Protein AF-A0A966R8I7-F1 (afdb_monomer_lite)

Radius of gyration: 23.94 Å; chains: 1; bounding box: 62×40×60 Å

Sequence (226 aa):
MRLRLDPQFFAPDAGLTVLAATLSPAARHLWVEDIFVWKGRELLATEPFHVRLRLAAQWLENYCMLDPRLLGGLEVELAAWAPLDTVEPEGAWELCQADSPGARRLFWLARRRPDGVAAAAAALATDTIEHVSATVPHIPVPSGPPVAVATREAGPDQWSLSSADGVSLGRALIRTMQVSAAMRQSKANTVRVLVEWAGGFGKWEIKEMAAAGATAAHSSFFEAAK

Secondary structure (DSSP, 8-state):
---B--GGGGSTTS---EEEEEEETTTTEEEEEEEEEETTEE-TTTS-HHHHHHHHHHHHHHT-B--TTTTTT-EEEE-----GGG----S------S--TT-----------GGGHHHHHHHTTS-----------------PPPEEEEEE-SSTT-EEEE-TTS-EEEEPB---HHHHHHHHH---SEEEEEEEEETTTTEEEEEEEPPTT----THHHHHHT-

pLDDT: mean 73.81, std 18.23, range [36.72, 94.0]

Structure (mmCIF, N/CA/C/O backbone):
data_AF-A0A966R8I7-F1
#
_entry.id   AF-A0A966R8I7-F1
#
loop_
_atom_site.group_PDB
_atom_site.id
_atom_site.type_symbol
_atom_site.label_atom_id
_atom_site.label_alt_id
_atom_site.label_comp_id
_atom_site.label_asym_id
_atom_site.label_entity_id
_atom_site.label_seq_id
_atom_site.pdbx_PDB_ins_code
_atom_site.Cartn_x
_atom_site.Cartn_y
_atom_site.Cartn_z
_atom_site.occupancy
_atom_site.B_iso_or_equiv
_atom_site.auth_seq_id
_atom_site.auth_comp_id
_atom_site.auth_asym_id
_atom_site.auth_atom_id
_atom_site.pdbx_PDB_model_num
ATOM 1 N N . MET A 1 1 ? 20.585 9.832 2.971 1.00 41.16 1 MET A N 1
ATOM 2 C CA . MET A 1 1 ? 19.231 9.278 2.781 1.00 41.16 1 MET A CA 1
ATOM 3 C C . MET A 1 1 ? 18.602 9.087 4.155 1.00 41.16 1 MET A C 1
ATOM 5 O O . MET A 1 1 ? 19.108 8.283 4.925 1.00 41.16 1 MET A O 1
ATOM 9 N N . ARG A 1 2 ? 17.587 9.879 4.522 1.00 41.06 2 ARG A N 1
ATOM 10 C CA . ARG A 1 2 ? 16.812 9.660 5.757 1.00 41.06 2 ARG A CA 1
ATOM 11 C C . ARG A 1 2 ? 15.402 9.260 5.348 1.00 41.06 2 ARG A C 1
ATOM 13 O O . ARG A 1 2 ? 14.596 10.121 5.023 1.00 41.06 2 ARG A O 1
ATOM 20 N N . LEU A 1 3 ? 15.149 7.955 5.332 1.00 52.28 3 LEU A N 1
ATOM 21 C CA . LEU A 1 3 ? 13.805 7.416 5.179 1.00 52.28 3 LEU A CA 1
ATOM 22 C C . LEU A 1 3 ? 13.108 7.539 6.540 1.00 52.28 3 LEU A C 1
ATOM 24 O O . LEU A 1 3 ? 13.650 7.078 7.548 1.00 52.28 3 LEU A O 1
ATOM 28 N N . ARG A 1 4 ? 11.949 8.198 6.602 1.00 53.41 4 ARG A N 1
ATOM 29 C CA . ARG A 1 4 ? 11.126 8.178 7.816 1.00 53.41 4 ARG A CA 1
ATOM 30 C C . ARG A 1 4 ? 10.322 6.886 7.807 1.00 53.41 4 ARG A C 1
ATOM 32 O O . ARG A 1 4 ? 9.276 6.822 7.180 1.00 53.41 4 ARG A O 1
ATOM 39 N N . LEU A 1 5 ? 10.861 5.868 8.467 1.00 56.59 5 LEU A N 1
ATOM 40 C CA . LEU A 1 5 ? 10.141 4.632 8.748 1.00 56.59 5 LEU A CA 1
ATOM 41 C C . LEU A 1 5 ? 9.170 4.885 9.904 1.00 56.59 5 LEU A C 1
ATOM 43 O O . LEU A 1 5 ? 9.533 5.547 10.880 1.00 56.59 5 LEU A O 1
ATOM 47 N N . ASP A 1 6 ? 7.945 4.376 9.783 1.00 61.44 6 ASP A N 1
ATOM 48 C CA . ASP A 1 6 ? 6.966 4.383 10.873 1.00 61.44 6 ASP A CA 1
ATOM 49 C C . ASP A 1 6 ? 7.609 3.779 12.144 1.00 61.44 6 ASP A C 1
ATOM 51 O O . ASP A 1 6 ? 8.259 2.732 12.045 1.00 61.44 6 ASP A O 1
ATOM 55 N N . PRO A 1 7 ? 7.461 4.408 13.330 1.00 65.75 7 PRO A N 1
ATOM 56 C CA . PRO A 1 7 ? 7.882 3.852 14.617 1.00 65.75 7 PRO A CA 1
ATOM 57 C C . PRO A 1 7 ? 7.507 2.380 14.818 1.00 65.75 7 PRO A C 1
ATOM 59 O O . PRO A 1 7 ? 8.247 1.644 15.467 1.00 65.75 7 PRO A O 1
ATOM 62 N N . GLN A 1 8 ? 6.394 1.941 14.224 1.00 65.94 8 GLN A N 1
ATOM 63 C CA . GLN A 1 8 ? 5.944 0.553 14.238 1.00 65.94 8 GLN A CA 1
ATOM 64 C C . GLN A 1 8 ? 6.966 -0.427 13.664 1.00 65.94 8 GLN A C 1
ATOM 66 O O . GLN A 1 8 ? 6.947 -1.572 14.080 1.00 65.94 8 GLN A O 1
ATOM 71 N N . PHE A 1 9 ? 7.862 -0.015 12.759 1.00 64.81 9 PHE A N 1
ATOM 72 C CA . PHE A 1 9 ? 8.949 -0.865 12.247 1.00 64.81 9 PHE A CA 1
ATOM 73 C C . PHE A 1 9 ? 10.126 -1.006 13.221 1.00 64.81 9 PHE A C 1
ATOM 75 O O . PHE A 1 9 ? 10.980 -1.866 13.026 1.00 64.81 9 PHE A O 1
ATOM 82 N N . PHE A 1 10 ? 10.186 -0.167 14.257 1.00 66.06 10 PHE A N 1
ATOM 83 C CA . PHE A 1 10 ? 11.209 -0.221 15.304 1.00 66.06 10 PHE A CA 1
ATOM 84 C C . PHE A 1 10 ? 10.708 -0.888 16.585 1.00 66.06 10 PHE A C 1
ATOM 86 O O . PHE A 1 10 ? 11.465 -0.984 17.553 1.00 66.06 10 PHE A O 1
ATOM 93 N N . ALA A 1 11 ? 9.447 -1.330 16.618 1.00 75.00 11 ALA A N 1
ATOM 94 C CA . ALA A 1 11 ? 8.967 -2.124 17.734 1.00 75.00 11 ALA A CA 1
ATOM 95 C C . ALA A 1 11 ? 9.787 -3.432 17.804 1.00 75.00 11 ALA A C 1
ATOM 97 O O . ALA A 1 11 ? 10.170 -3.976 16.764 1.00 75.00 11 ALA A O 1
ATOM 98 N N . PRO A 1 12 ? 10.124 -3.931 19.005 1.00 69.94 12 PRO A N 1
ATOM 99 C CA . PRO A 1 12 ? 10.991 -5.104 19.163 1.00 69.94 12 PRO A CA 1
ATOM 100 C C . PRO A 1 12 ? 10.419 -6.375 18.509 1.00 69.94 12 PRO A C 1
ATOM 102 O O . PRO A 1 12 ? 11.158 -7.308 18.211 1.00 69.94 12 PRO A O 1
ATOM 105 N N . ASP A 1 13 ? 9.113 -6.391 18.261 1.00 75.69 13 ASP A N 1
ATOM 106 C CA . ASP A 1 13 ? 8.322 -7.423 17.597 1.00 75.69 13 ASP A CA 1
ATOM 107 C C . ASP A 1 13 ? 8.035 -7.132 16.111 1.00 75.69 13 ASP A C 1
ATOM 109 O O . ASP A 1 13 ? 7.504 -7.991 15.410 1.00 75.69 13 ASP A O 1
ATOM 113 N N . ALA A 1 14 ? 8.407 -5.955 15.602 1.00 68.06 14 ALA A N 1
ATOM 114 C CA . ALA A 1 14 ? 8.024 -5.481 14.273 1.00 68.06 14 ALA A CA 1
ATOM 115 C C . ALA A 1 14 ? 8.617 -6.275 13.110 1.00 68.06 14 ALA A C 1
ATOM 117 O O . ALA A 1 14 ? 8.079 -6.225 12.008 1.00 68.06 14 ALA A O 1
ATOM 118 N N . GLY A 1 15 ? 9.726 -6.979 13.335 1.00 78.62 15 GLY A N 1
ATOM 119 C CA . GLY A 1 15 ? 10.424 -7.750 12.313 1.00 78.62 15 GLY A CA 1
ATOM 120 C C . GLY A 1 15 ? 10.937 -6.926 11.119 1.00 78.62 15 GLY A C 1
ATOM 121 O O . GLY A 1 15 ? 10.598 -5.765 10.896 1.00 78.62 15 GLY A O 1
ATOM 122 N N . LEU A 1 16 ? 11.808 -7.535 10.313 1.00 84.81 16 LEU A N 1
ATOM 123 C CA . LEU A 1 16 ? 12.400 -6.868 9.152 1.00 84.81 16 LEU A CA 1
ATOM 124 C C . LEU A 1 16 ? 11.386 -6.776 7.999 1.00 84.81 16 LEU A C 1
ATOM 126 O O . LEU A 1 16 ? 10.578 -7.682 7.802 1.00 84.81 16 LEU A O 1
ATOM 130 N N . THR A 1 17 ? 11.462 -5.710 7.202 1.00 88.69 17 THR A N 1
ATOM 131 C CA . THR A 1 17 ? 10.811 -5.646 5.886 1.00 88.69 17 THR A CA 1
ATOM 132 C C . THR A 1 17 ? 11.880 -5.621 4.802 1.00 88.69 17 THR A C 1
ATOM 134 O O . THR A 1 17 ? 12.810 -4.820 4.876 1.00 88.69 17 THR A O 1
ATOM 137 N N . VAL A 1 18 ? 11.772 -6.520 3.823 1.00 89.25 18 VAL A N 1
ATOM 138 C CA . VAL A 1 18 ? 12.760 -6.700 2.750 1.00 89.25 18 VAL A CA 1
ATOM 139 C C . VAL A 1 18 ? 12.063 -6.562 1.410 1.00 89.25 18 VAL A C 1
ATOM 141 O O . VAL A 1 18 ? 11.140 -7.320 1.111 1.00 89.25 18 VAL A O 1
ATOM 144 N N . LEU A 1 19 ? 12.537 -5.613 0.610 1.00 90.94 19 LEU A N 1
ATOM 145 C CA . LEU A 1 19 ? 12.010 -5.263 -0.705 1.00 90.94 19 LEU A CA 1
ATOM 146 C C . LEU A 1 19 ? 13.069 -5.563 -1.771 1.00 90.94 19 LEU A C 1
ATOM 148 O O . LEU A 1 19 ? 14.264 -5.386 -1.527 1.00 90.94 19 LEU A O 1
ATOM 152 N N . ALA A 1 20 ? 12.625 -5.981 -2.951 1.00 89.00 20 ALA A N 1
ATOM 153 C CA . ALA A 1 20 ? 13.425 -5.939 -4.165 1.00 89.00 20 ALA A CA 1
ATOM 154 C C . ALA A 1 20 ? 13.221 -4.579 -4.833 1.00 89.00 20 ALA A C 1
ATOM 156 O O . ALA A 1 20 ? 12.085 -4.119 -4.960 1.00 89.00 20 ALA A O 1
ATOM 157 N N . ALA A 1 21 ? 14.307 -3.929 -5.243 1.00 89.50 21 ALA A N 1
ATOM 158 C CA . ALA A 1 21 ? 14.224 -2.665 -5.950 1.00 89.50 21 ALA A CA 1
ATOM 159 C C . ALA A 1 21 ? 15.402 -2.476 -6.907 1.00 89.50 21 ALA A C 1
ATOM 161 O O . ALA A 1 21 ? 16.538 -2.835 -6.584 1.00 89.50 21 ALA A O 1
ATOM 162 N N . THR A 1 22 ? 15.132 -1.840 -8.042 1.00 87.50 22 THR A N 1
ATOM 163 C CA . THR A 1 22 ? 16.137 -1.439 -9.024 1.00 87.50 22 THR A CA 1
ATOM 164 C C . THR A 1 22 ? 16.373 0.060 -8.924 1.00 87.50 22 THR A C 1
ATOM 166 O O . THR A 1 22 ? 15.460 0.867 -9.082 1.00 87.50 22 THR A O 1
ATOM 169 N N . LEU A 1 23 ? 17.623 0.445 -8.669 1.00 87.69 23 LEU A N 1
ATOM 170 C CA . LEU A 1 23 ? 18.047 1.841 -8.641 1.00 87.69 23 LEU A CA 1
ATOM 171 C C . LEU A 1 23 ? 18.642 2.223 -9.997 1.00 87.69 23 LEU A C 1
ATOM 173 O O . LEU A 1 23 ? 19.633 1.632 -10.420 1.00 87.69 23 LEU A O 1
ATOM 177 N N . SER A 1 24 ? 18.097 3.259 -10.632 1.00 88.75 24 SER A N 1
ATOM 178 C CA . SER A 1 24 ? 18.725 3.958 -11.753 1.00 88.75 24 SER A CA 1
ATOM 179 C C . SER A 1 24 ? 19.424 5.222 -11.253 1.00 88.75 24 SER A C 1
ATOM 181 O O . SER A 1 24 ? 18.759 6.216 -10.943 1.00 88.75 24 SER A O 1
ATOM 183 N N . PRO A 1 25 ? 20.770 5.239 -11.198 1.00 81.38 25 PRO A N 1
ATOM 184 C CA . PRO A 1 25 ? 21.510 6.422 -10.772 1.00 81.38 25 PRO A CA 1
ATOM 185 C C . PRO A 1 25 ? 21.344 7.598 -11.740 1.00 81.38 25 PRO A C 1
ATOM 187 O O . PRO A 1 25 ? 21.330 8.748 -11.310 1.00 81.38 25 PRO A O 1
ATOM 190 N N . ALA A 1 26 ? 21.211 7.308 -13.039 1.00 83.75 26 ALA A N 1
ATOM 191 C CA . ALA A 1 26 ? 21.078 8.320 -14.083 1.00 83.75 26 ALA A CA 1
ATOM 192 C C . ALA A 1 26 ? 19.721 9.031 -14.016 1.00 83.75 26 ALA A C 1
ATOM 194 O O . ALA A 1 26 ? 19.672 10.256 -14.083 1.00 83.75 26 ALA A O 1
ATOM 195 N N . ALA A 1 27 ? 18.640 8.268 -13.827 1.00 85.06 27 ALA A N 1
ATOM 196 C CA . ALA A 1 27 ? 17.291 8.816 -13.709 1.00 85.06 27 ALA A CA 1
ATOM 197 C C . ALA A 1 27 ? 16.964 9.305 -12.289 1.00 85.06 27 ALA A C 1
ATOM 199 O O . ALA A 1 27 ? 15.918 9.905 -12.090 1.00 85.06 27 ALA A O 1
ATOM 200 N N . ARG A 1 28 ? 17.838 9.031 -11.305 1.00 85.81 28 ARG A N 1
ATOM 201 C CA . ARG A 1 28 ? 17.551 9.197 -9.870 1.00 85.81 28 ARG A CA 1
ATOM 202 C C . ARG A 1 28 ? 16.194 8.598 -9.511 1.00 85.81 28 ARG A C 1
ATOM 204 O O . ARG A 1 28 ? 15.376 9.226 -8.851 1.00 85.81 28 ARG A O 1
ATOM 211 N N . HIS A 1 29 ? 15.995 7.358 -9.931 1.00 88.75 29 HIS A N 1
ATOM 212 C CA . HIS A 1 29 ? 14.731 6.664 -9.761 1.00 88.75 29 HIS A CA 1
ATOM 213 C C . HIS A 1 29 ? 14.975 5.302 -9.110 1.00 88.75 29 HIS A C 1
ATOM 215 O O . HIS A 1 29 ? 15.876 4.570 -9.526 1.00 88.75 29 HIS A O 1
ATOM 221 N N . LEU A 1 30 ? 14.210 4.974 -8.073 1.00 89.12 30 LEU A N 1
ATOM 222 C CA . LEU A 1 30 ? 14.198 3.671 -7.417 1.00 89.12 30 LEU A CA 1
ATOM 223 C C . LEU A 1 30 ? 12.860 2.985 -7.700 1.00 89.12 30 LEU A C 1
ATOM 225 O O . LEU A 1 30 ? 11.830 3.39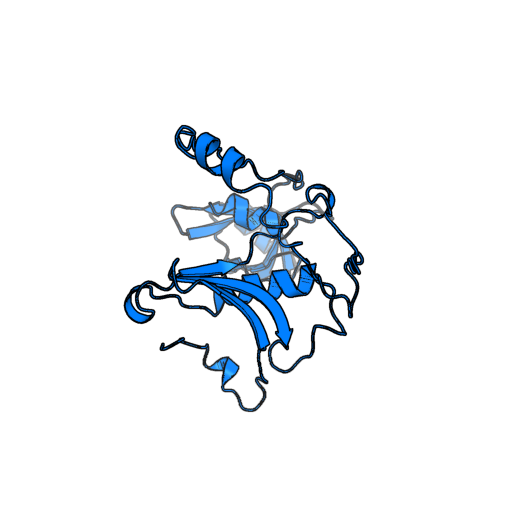8 -7.175 1.00 89.12 30 LEU A O 1
ATOM 229 N N . TRP A 1 31 ? 12.880 1.923 -8.495 1.00 90.19 31 TRP A N 1
ATOM 230 C CA . TRP A 1 31 ? 11.689 1.124 -8.766 1.00 90.19 31 TRP A CA 1
ATOM 231 C C . TRP A 1 31 ? 11.591 -0.023 -7.777 1.00 90.19 31 TRP A C 1
ATOM 233 O O . TRP A 1 31 ? 12.494 -0.852 -7.705 1.00 90.19 31 TRP A O 1
ATOM 243 N N . VAL A 1 32 ? 10.501 -0.082 -7.020 1.00 91.94 32 VAL A N 1
ATOM 244 C CA . VAL A 1 32 ? 10.193 -1.194 -6.117 1.00 91.94 32 VAL A CA 1
ATOM 245 C C . VAL A 1 32 ? 9.526 -2.308 -6.917 1.00 91.94 32 VAL A C 1
ATOM 247 O O . VAL A 1 32 ? 8.488 -2.102 -7.539 1.00 91.94 32 VAL A O 1
ATOM 250 N N . GLU A 1 33 ? 10.119 -3.495 -6.899 1.00 89.06 33 GLU A N 1
ATOM 251 C CA . GLU A 1 33 ? 9.765 -4.606 -7.785 1.00 89.06 33 GLU A CA 1
ATOM 252 C C . GLU A 1 33 ? 8.917 -5.684 -7.099 1.00 89.06 33 GLU A C 1
ATOM 254 O O . GLU A 1 33 ? 7.921 -6.136 -7.665 1.00 89.06 33 GLU A O 1
ATOM 259 N N . ASP A 1 34 ? 9.301 -6.094 -5.888 1.00 89.81 34 ASP A N 1
ATOM 260 C CA . ASP A 1 34 ? 8.636 -7.143 -5.099 1.00 89.81 34 ASP A CA 1
ATOM 261 C C . ASP A 1 34 ? 8.942 -6.947 -3.600 1.00 89.81 34 ASP A C 1
ATOM 263 O O . ASP A 1 34 ? 9.805 -6.151 -3.214 1.00 89.81 34 ASP A O 1
ATOM 267 N N . ILE A 1 35 ? 8.260 -7.701 -2.741 1.00 91.56 35 ILE A N 1
ATOM 268 C CA . ILE A 1 35 ? 8.479 -7.736 -1.296 1.00 91.56 35 ILE A CA 1
ATOM 269 C C . ILE A 1 35 ? 8.645 -9.176 -0.810 1.00 91.56 35 ILE A C 1
ATOM 271 O O . ILE A 1 35 ? 7.797 -10.036 -1.029 1.00 91.56 35 ILE A O 1
ATOM 275 N N . PHE A 1 36 ? 9.758 -9.460 -0.136 1.00 88.75 36 PHE A N 1
ATOM 276 C CA . PHE A 1 36 ? 10.090 -10.815 0.317 1.00 88.75 36 PHE A CA 1
ATOM 277 C C . PHE A 1 36 ? 9.721 -11.059 1.772 1.00 88.75 36 PHE A C 1
ATOM 279 O O . PHE A 1 36 ? 9.308 -12.162 2.129 1.00 88.75 36 PHE A O 1
ATOM 286 N N . VAL A 1 37 ? 9.864 -10.033 2.607 1.00 91.56 37 VAL A N 1
ATOM 287 C CA . VAL A 1 37 ? 9.552 -10.101 4.034 1.00 91.56 37 VAL A CA 1
ATOM 288 C C . VAL A 1 37 ? 8.750 -8.866 4.397 1.00 91.56 37 VAL A C 1
ATOM 290 O O . VAL A 1 37 ? 9.140 -7.757 4.036 1.00 91.56 37 VAL A O 1
ATOM 293 N N . TRP A 1 38 ? 7.652 -9.051 5.121 1.00 91.50 38 TRP A N 1
ATOM 294 C CA . TRP A 1 38 ? 6.816 -7.968 5.622 1.00 91.50 38 TRP A CA 1
ATOM 295 C C . TRP A 1 38 ? 6.653 -8.086 7.121 1.00 91.50 38 TRP A C 1
ATOM 297 O O . TRP A 1 38 ? 6.063 -9.053 7.601 1.00 91.50 38 TRP A O 1
ATOM 307 N N . LYS A 1 39 ? 7.172 -7.101 7.856 1.00 88.62 39 LYS A N 1
ATOM 308 C CA . LYS A 1 39 ? 7.088 -7.060 9.322 1.00 88.62 39 LYS A CA 1
ATOM 309 C C . LYS A 1 39 ? 7.505 -8.394 9.975 1.00 88.62 39 LYS A C 1
ATOM 311 O O . LYS A 1 39 ? 6.788 -8.969 10.787 1.00 88.62 39 LYS A O 1
ATOM 316 N N . GLY A 1 40 ? 8.629 -8.957 9.519 1.00 86.75 40 GLY A N 1
ATOM 317 C CA . GLY A 1 40 ? 9.172 -10.238 9.989 1.00 86.75 40 GLY A CA 1
ATOM 318 C C . GLY A 1 40 ? 8.530 -11.499 9.407 1.00 86.75 40 GLY A C 1
ATOM 319 O O . GLY A 1 40 ? 9.074 -12.584 9.597 1.00 86.75 40 GLY A O 1
ATOM 320 N N . ARG A 1 41 ? 7.420 -11.390 8.670 1.00 90.62 41 ARG A N 1
ATOM 321 C CA . ARG A 1 41 ? 6.780 -12.528 8.005 1.00 90.62 41 ARG A CA 1
ATOM 322 C C . ARG A 1 41 ? 7.386 -12.759 6.624 1.00 90.62 41 ARG A C 1
ATOM 324 O O . ARG A 1 41 ? 7.371 -11.861 5.785 1.00 90.62 41 ARG A O 1
ATOM 331 N N . GLU A 1 42 ? 7.863 -13.974 6.365 1.00 91.44 42 GLU A N 1
ATOM 332 C CA . GLU A 1 42 ? 8.319 -14.389 5.037 1.00 91.44 42 GLU A CA 1
ATOM 333 C C . GLU A 1 42 ? 7.126 -14.549 4.082 1.00 91.44 42 GLU A C 1
ATOM 335 O O . GLU A 1 42 ? 6.224 -15.362 4.305 1.00 91.44 42 GLU A O 1
ATOM 340 N N . LEU A 1 43 ? 7.117 -13.750 3.016 1.00 90.50 43 LEU A N 1
ATOM 341 C CA . LEU A 1 43 ? 6.031 -13.708 2.038 1.00 90.50 43 LEU A CA 1
ATOM 342 C C . LEU A 1 43 ? 6.328 -14.536 0.798 1.00 90.50 43 LEU A C 1
ATOM 344 O O . LEU A 1 43 ? 5.396 -15.044 0.186 1.00 90.50 43 LEU A O 1
ATOM 348 N N . LEU A 1 44 ? 7.603 -14.695 0.428 1.00 87.25 44 LEU A N 1
ATOM 349 C CA . LEU A 1 44 ? 7.960 -15.361 -0.822 1.00 87.25 44 LEU A CA 1
ATOM 350 C C . LEU A 1 44 ? 7.380 -16.775 -0.890 1.00 87.25 44 LEU A C 1
ATOM 352 O O . LEU A 1 44 ? 6.779 -17.118 -1.897 1.00 87.25 44 LEU A O 1
ATOM 356 N N . ALA A 1 45 ? 7.519 -17.568 0.174 1.00 87.00 45 ALA A N 1
ATOM 357 C CA . ALA A 1 45 ? 7.029 -18.944 0.223 1.00 87.00 45 ALA A CA 1
ATOM 358 C C . ALA A 1 45 ? 5.526 -19.069 0.531 1.00 87.00 45 ALA A C 1
ATOM 360 O O . ALA A 1 45 ? 4.963 -20.142 0.329 1.00 87.00 45 ALA A O 1
ATOM 361 N N . THR A 1 46 ? 4.881 -18.013 1.042 1.00 91.12 46 THR A N 1
ATOM 362 C CA . THR A 1 46 ? 3.519 -18.099 1.602 1.00 91.12 46 THR A CA 1
ATOM 363 C C . THR A 1 46 ? 2.466 -17.378 0.774 1.00 91.12 46 THR A C 1
ATOM 365 O O . THR A 1 46 ? 1.334 -17.846 0.714 1.00 91.12 46 THR A O 1
ATOM 368 N N . GLU A 1 47 ? 2.831 -16.283 0.112 1.00 91.75 47 GLU A N 1
ATOM 369 C CA . GLU A 1 47 ? 1.899 -15.418 -0.600 1.00 91.75 47 GLU A CA 1
ATOM 370 C C . GLU A 1 47 ? 2.214 -15.364 -2.101 1.00 91.75 47 GLU A C 1
ATOM 372 O O . GLU A 1 47 ? 3.387 -15.339 -2.502 1.00 91.75 47 GLU A O 1
ATOM 377 N N . PRO A 1 48 ? 1.179 -15.30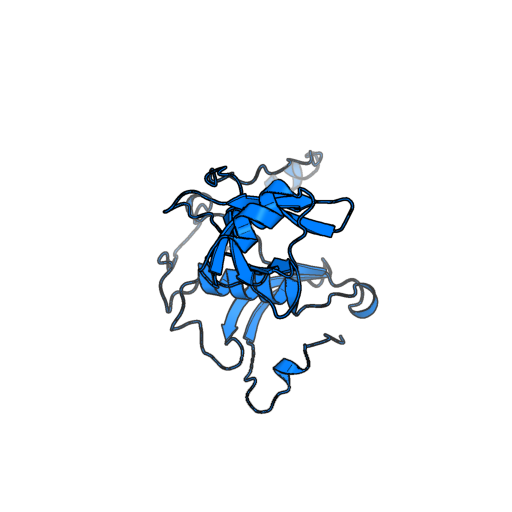1 -2.950 1.00 90.12 48 PRO A N 1
ATOM 378 C CA . PRO A 1 48 ? 1.340 -15.125 -4.384 1.00 90.12 48 PRO A CA 1
ATOM 379 C C . PRO A 1 48 ? 1.792 -13.694 -4.721 1.00 90.12 48 PRO A C 1
ATOM 381 O O . PRO A 1 48 ? 1.667 -12.763 -3.918 1.00 90.12 48 PRO A O 1
ATOM 384 N N . PHE A 1 49 ? 2.338 -13.505 -5.921 1.00 86.06 49 PHE A N 1
ATOM 385 C CA . PHE A 1 49 ? 2.992 -12.254 -6.311 1.00 86.06 49 PHE A CA 1
ATOM 386 C C . PHE A 1 49 ? 2.054 -11.044 -6.257 1.00 86.06 49 PHE A C 1
ATOM 388 O O . PHE A 1 49 ? 2.462 -9.994 -5.770 1.00 86.06 49 PHE A O 1
ATOM 395 N N . HIS A 1 50 ? 0.794 -11.166 -6.684 1.00 86.62 50 HIS A N 1
ATOM 396 C CA . HIS A 1 50 ? -0.127 -10.022 -6.656 1.00 86.62 50 HIS A CA 1
ATOM 397 C C . HIS A 1 50 ? -0.405 -9.505 -5.232 1.00 86.62 50 HIS A C 1
ATOM 399 O O . HIS A 1 50 ? -0.596 -8.302 -5.039 1.00 86.62 50 HIS A O 1
ATOM 405 N N . VAL A 1 51 ? -0.410 -10.393 -4.228 1.00 90.12 51 VAL A N 1
ATOM 406 C CA . VAL A 1 51 ? -0.556 -10.015 -2.813 1.00 90.12 51 VAL A CA 1
ATOM 407 C C . VAL A 1 51 ? 0.694 -9.278 -2.350 1.00 90.12 51 VAL A C 1
ATOM 409 O O . VAL A 1 51 ? 0.589 -8.216 -1.740 1.00 90.12 51 VAL A O 1
ATOM 412 N N . ARG A 1 52 ? 1.878 -9.796 -2.693 1.00 91.00 52 ARG A N 1
ATOM 413 C CA . ARG A 1 52 ? 3.162 -9.153 -2.382 1.00 91.00 52 ARG A CA 1
ATOM 414 C C . ARG A 1 52 ? 3.255 -7.766 -3.020 1.00 91.00 52 ARG A C 1
ATOM 416 O O . ARG A 1 52 ? 3.534 -6.790 -2.330 1.00 91.00 52 ARG A O 1
ATOM 423 N N . LEU A 1 53 ? 2.901 -7.640 -4.296 1.00 89.19 53 LEU A N 1
ATOM 424 C CA . LEU A 1 53 ? 2.894 -6.362 -5.005 1.00 89.19 53 LEU A CA 1
ATOM 425 C C . LEU A 1 53 ? 1.913 -5.358 -4.377 1.00 89.19 53 LEU A C 1
ATOM 427 O O . LEU A 1 53 ? 2.242 -4.183 -4.235 1.00 89.19 53 LEU A O 1
ATOM 431 N N . ARG A 1 54 ? 0.739 -5.817 -3.921 1.00 91.19 54 ARG A N 1
ATOM 432 C CA . ARG A 1 54 ? -0.217 -4.976 -3.183 1.00 91.19 54 ARG A CA 1
ATOM 433 C C . ARG A 1 54 ? 0.353 -4.487 -1.850 1.00 91.19 54 ARG A C 1
ATOM 435 O O . ARG A 1 54 ? 0.146 -3.332 -1.497 1.00 91.19 54 ARG A O 1
ATOM 442 N N . LEU A 1 55 ? 1.088 -5.331 -1.126 1.00 92.56 55 LEU A N 1
ATOM 443 C CA . LEU A 1 55 ? 1.774 -4.932 0.108 1.00 92.56 55 LEU A CA 1
ATOM 444 C C . LEU A 1 55 ? 2.911 -3.937 -0.166 1.00 92.56 55 LEU A C 1
ATOM 446 O O . LEU A 1 55 ? 3.094 -2.997 0.603 1.00 92.56 55 LEU A O 1
ATOM 450 N N . ALA A 1 56 ? 3.638 -4.094 -1.275 1.00 91.19 56 ALA A N 1
ATOM 451 C CA . ALA A 1 56 ? 4.644 -3.126 -1.710 1.00 91.19 56 ALA A CA 1
ATOM 452 C C . ALA A 1 56 ? 4.014 -1.766 -2.071 1.00 91.19 56 ALA A C 1
ATOM 454 O O . ALA A 1 56 ? 4.532 -0.727 -1.663 1.00 91.19 56 ALA A O 1
ATOM 455 N N . ALA A 1 57 ? 2.865 -1.762 -2.755 1.00 91.81 57 ALA A N 1
ATOM 456 C CA . ALA A 1 57 ? 2.093 -0.545 -3.018 1.00 91.81 57 ALA A CA 1
ATOM 457 C C . ALA A 1 57 ? 1.614 0.108 -1.712 1.00 91.81 57 ALA A C 1
ATOM 459 O O . ALA A 1 57 ? 1.860 1.289 -1.480 1.00 91.81 57 ALA A O 1
ATOM 460 N N . GLN A 1 58 ? 1.039 -0.687 -0.800 1.00 91.56 58 GLN A N 1
ATOM 461 C CA . GLN A 1 58 ? 0.637 -0.218 0.526 1.00 91.56 58 GLN A CA 1
ATOM 462 C C . GLN A 1 58 ? 1.820 0.399 1.281 1.00 91.56 58 GLN A C 1
ATOM 464 O O . GLN A 1 58 ? 1.651 1.398 1.981 1.00 91.56 58 GLN A O 1
ATOM 469 N N . TRP A 1 59 ? 3.014 -0.181 1.147 1.00 89.62 59 TRP A N 1
ATOM 470 C CA . TRP A 1 59 ? 4.223 0.368 1.738 1.00 89.62 59 TRP A CA 1
ATOM 471 C C . TRP A 1 59 ? 4.603 1.718 1.162 1.00 89.62 59 TRP A C 1
ATOM 473 O O . TRP A 1 59 ? 4.879 2.641 1.927 1.00 89.62 59 TRP A O 1
ATOM 483 N N . LEU A 1 60 ? 4.579 1.839 -0.160 1.00 89.19 60 LEU A N 1
ATOM 484 C CA . LEU A 1 60 ? 4.901 3.083 -0.835 1.00 89.19 60 LEU A CA 1
ATOM 485 C C . LEU A 1 60 ? 3.932 4.202 -0.425 1.00 89.19 60 LEU A C 1
ATOM 487 O O . LEU A 1 60 ? 4.370 5.295 -0.092 1.00 89.19 60 LEU A O 1
ATOM 491 N N . GLU A 1 61 ? 2.636 3.901 -0.365 1.00 87.62 61 GLU A N 1
ATOM 492 C CA . GLU A 1 61 ? 1.586 4.876 -0.053 1.00 87.62 61 GLU A CA 1
ATOM 493 C C . GLU A 1 61 ? 1.552 5.286 1.424 1.00 87.62 61 GLU A C 1
ATOM 495 O O . GLU A 1 61 ? 1.368 6.459 1.741 1.00 87.62 61 GLU A O 1
ATOM 500 N N . ASN A 1 62 ? 1.706 4.325 2.342 1.00 84.19 62 ASN A N 1
ATOM 501 C CA . ASN A 1 62 ? 1.434 4.555 3.765 1.00 84.19 62 ASN A CA 1
ATOM 502 C C . ASN A 1 62 ? 2.696 4.702 4.617 1.00 84.19 62 ASN A C 1
ATOM 504 O O . ASN A 1 62 ? 2.652 5.326 5.676 1.00 84.19 62 ASN A O 1
ATOM 508 N N . TYR A 1 63 ? 3.814 4.112 4.190 1.00 79.94 63 TYR A N 1
ATOM 509 C CA . TYR A 1 63 ? 5.035 4.036 4.997 1.00 79.94 63 TYR A CA 1
ATOM 510 C C . TYR A 1 63 ? 6.224 4.749 4.354 1.00 79.94 63 TYR A C 1
ATOM 512 O O . TYR A 1 63 ? 7.129 5.190 5.064 1.00 79.94 63 TYR A O 1
ATOM 520 N N . CYS A 1 64 ? 6.229 4.904 3.032 1.00 80.75 64 CYS A N 1
ATOM 521 C CA . CYS A 1 64 ? 7.280 5.608 2.320 1.00 80.75 64 CYS A CA 1
ATOM 522 C C . CYS A 1 64 ? 6.936 7.097 2.204 1.00 80.75 64 CYS A C 1
ATOM 524 O O . CYS A 1 64 ? 6.416 7.575 1.201 1.00 80.75 64 CYS A O 1
ATOM 526 N N . MET A 1 65 ? 7.243 7.866 3.251 1.00 70.88 65 MET A N 1
ATOM 527 C CA . MET A 1 65 ? 7.195 9.325 3.152 1.00 70.88 65 MET A CA 1
ATOM 528 C C . MET A 1 65 ? 8.374 9.824 2.312 1.00 70.88 65 MET A C 1
ATOM 530 O O . MET A 1 65 ? 9.482 10.035 2.816 1.00 70.88 65 MET A O 1
ATOM 534 N N . LEU A 1 66 ? 8.119 10.005 1.020 1.00 70.19 66 LEU A N 1
ATOM 535 C CA . LEU A 1 66 ? 9.056 10.575 0.065 1.00 70.19 66 LEU A CA 1
ATOM 536 C C . LEU A 1 66 ? 8.995 12.098 0.168 1.00 70.19 66 LEU A C 1
ATOM 538 O O . LEU A 1 66 ? 8.092 12.729 -0.367 1.00 70.19 66 LEU A O 1
ATOM 542 N N . ASP A 1 67 ? 9.956 12.701 0.867 1.00 72.31 67 ASP A N 1
ATOM 543 C CA . ASP A 1 67 ? 10.254 14.118 0.664 1.00 72.31 67 ASP A CA 1
ATOM 544 C C . ASP A 1 67 ? 11.372 14.211 -0.389 1.00 72.31 67 ASP A C 1
ATOM 546 O O . ASP A 1 67 ? 12.530 13.888 -0.075 1.00 72.31 67 ASP A O 1
ATOM 550 N N . PRO A 1 68 ? 11.071 14.656 -1.627 1.00 65.12 68 PRO A N 1
ATOM 551 C CA . PRO A 1 68 ? 12.062 14.757 -2.697 1.00 65.12 68 PRO A CA 1
ATOM 552 C C . PRO A 1 68 ? 13.263 15.625 -2.301 1.00 65.12 68 PRO A C 1
ATOM 554 O O . PRO A 1 68 ? 14.386 15.395 -2.757 1.00 65.12 68 PRO A O 1
ATOM 557 N N . ARG A 1 69 ? 13.063 16.598 -1.399 1.00 70.56 69 ARG A N 1
ATOM 558 C CA . ARG A 1 69 ? 14.125 17.489 -0.914 1.00 70.56 69 ARG A CA 1
ATOM 559 C C . ARG A 1 69 ? 15.087 16.772 0.027 1.00 70.56 69 ARG A C 1
ATOM 561 O O . ARG A 1 69 ? 16.277 17.074 0.026 1.00 70.56 69 ARG A O 1
ATOM 568 N N . LEU A 1 70 ? 14.603 15.800 0.802 1.00 69.56 70 LEU A N 1
ATOM 569 C CA . LEU A 1 70 ? 15.425 15.005 1.725 1.00 69.56 70 LEU A CA 1
ATOM 570 C C . LEU A 1 70 ? 16.134 13.833 1.035 1.00 69.56 70 LEU A C 1
ATOM 572 O O . LEU A 1 70 ? 17.130 13.317 1.555 1.00 69.56 70 LEU A O 1
ATOM 576 N N . LEU A 1 71 ? 15.633 13.418 -0.128 1.00 71.31 71 LEU A N 1
ATOM 577 C CA . LEU A 1 71 ? 16.160 12.301 -0.908 1.00 71.31 71 LEU A CA 1
ATOM 578 C C . LEU A 1 71 ? 17.051 12.736 -2.083 1.00 71.31 71 LEU A C 1
ATOM 580 O O . LEU A 1 71 ? 17.493 11.897 -2.860 1.00 71.31 71 LEU A O 1
ATOM 584 N N . GLY A 1 72 ? 17.363 14.031 -2.202 1.00 79.88 72 GLY A N 1
ATOM 585 C CA . GLY A 1 72 ? 18.245 14.542 -3.258 1.00 79.88 72 GLY A CA 1
ATOM 586 C C . GLY A 1 72 ? 17.637 14.443 -4.661 1.00 79.88 72 GLY A C 1
ATOM 587 O O . GLY A 1 72 ? 18.373 14.300 -5.641 1.00 79.88 72 GLY A O 1
ATOM 588 N N . GLY A 1 73 ? 16.305 14.500 -4.752 1.00 83.06 73 GLY A N 1
ATOM 589 C CA . GLY A 1 73 ? 15.560 14.292 -5.992 1.00 83.06 73 GLY A CA 1
ATOM 590 C C . GLY A 1 73 ? 15.488 12.830 -6.431 1.00 83.06 73 GLY A C 1
ATOM 591 O O . GLY A 1 73 ? 15.318 12.589 -7.617 1.00 83.06 73 GLY A O 1
ATOM 592 N N . LEU A 1 74 ? 15.682 11.873 -5.515 1.00 85.56 74 LEU A N 1
ATOM 593 C CA . LEU A 1 74 ? 15.385 10.467 -5.782 1.00 85.56 74 LEU A CA 1
ATOM 594 C C . LEU A 1 74 ? 13.869 10.260 -5.736 1.00 85.56 74 LEU A C 1
ATOM 596 O O . LEU A 1 74 ? 13.247 10.470 -4.691 1.00 85.56 74 LEU A O 1
ATOM 600 N N . GLU A 1 75 ? 13.312 9.825 -6.855 1.00 88.50 75 GLU A N 1
ATOM 601 C CA . GLU A 1 75 ? 11.922 9.396 -6.971 1.00 88.50 75 GLU A CA 1
ATOM 602 C C . GLU A 1 75 ? 11.834 7.896 -6.691 1.00 88.50 75 GLU A C 1
ATOM 604 O O . GLU A 1 75 ? 12.745 7.132 -7.024 1.00 88.50 75 GLU A O 1
ATOM 609 N N . VAL A 1 76 ? 10.772 7.478 -6.007 1.00 89.19 76 VAL A N 1
ATOM 610 C CA . VAL A 1 76 ? 10.530 6.069 -5.698 1.00 89.19 76 VAL A CA 1
ATOM 611 C C . VAL A 1 76 ? 9.141 5.722 -6.194 1.00 89.19 76 VAL A C 1
ATOM 613 O O . VAL A 1 76 ? 8.160 6.307 -5.739 1.00 89.19 76 VAL A O 1
ATOM 616 N N . GLU A 1 77 ? 9.066 4.758 -7.100 1.00 91.19 77 GLU A N 1
ATOM 617 C CA . GLU A 1 77 ? 7.815 4.289 -7.685 1.00 91.19 77 GLU A CA 1
ATOM 618 C C . GLU A 1 77 ? 7.747 2.769 -7.640 1.00 91.19 77 GLU A C 1
ATOM 620 O O . GLU A 1 77 ? 8.754 2.0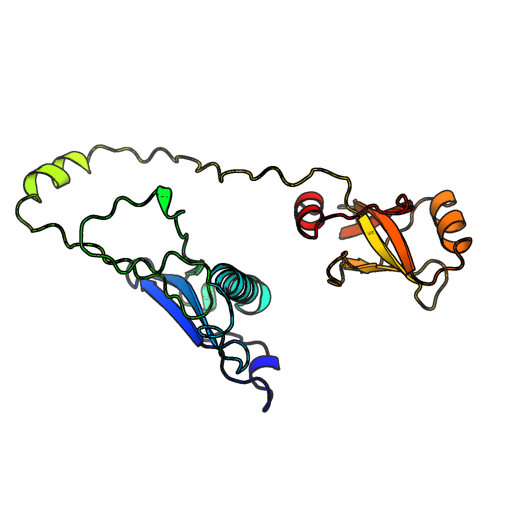71 -7.492 1.00 91.19 77 GLU A O 1
ATOM 625 N N . LEU A 1 78 ? 6.537 2.237 -7.764 1.00 89.62 78 LEU A N 1
ATOM 626 C CA . LEU A 1 78 ? 6.349 0.811 -7.972 1.00 89.62 78 LEU A CA 1
ATOM 627 C C . LEU A 1 78 ? 6.673 0.477 -9.432 1.00 89.62 78 LEU A C 1
ATOM 629 O O . LEU A 1 78 ? 6.258 1.194 -10.341 1.00 89.62 78 LEU A O 1
ATOM 633 N N . ALA A 1 79 ? 7.394 -0.617 -9.668 1.00 85.75 79 ALA A N 1
ATOM 634 C CA . ALA A 1 79 ? 7.702 -1.069 -11.016 1.00 85.75 79 ALA A CA 1
ATOM 635 C C . ALA A 1 79 ? 6.404 -1.339 -11.797 1.00 85.75 79 ALA A C 1
ATOM 637 O O . ALA A 1 79 ? 5.542 -2.114 -11.367 1.00 85.75 79 ALA A O 1
ATOM 638 N N . ALA A 1 80 ? 6.276 -0.701 -12.961 1.00 80.38 80 ALA A N 1
ATOM 639 C CA . ALA A 1 80 ? 5.156 -0.898 -13.869 1.00 80.38 80 ALA A CA 1
ATOM 640 C C . ALA A 1 80 ? 5.311 -2.240 -14.596 1.00 80.38 80 ALA A C 1
ATOM 642 O O . ALA A 1 80 ? 5.841 -2.326 -15.703 1.00 80.38 80 ALA A O 1
ATOM 643 N N . TRP A 1 81 ? 4.876 -3.314 -13.942 1.00 72.81 81 TRP A N 1
ATOM 644 C CA . TRP A 1 81 ? 4.881 -4.640 -14.538 1.00 72.81 81 TRP A CA 1
ATOM 645 C C . TRP A 1 81 ? 3.857 -4.714 -15.669 1.00 72.81 81 TRP A C 1
ATOM 647 O O . TRP A 1 81 ? 2.649 -4.679 -15.426 1.00 72.81 81 TRP A O 1
ATOM 657 N N . ALA A 1 82 ? 4.341 -4.870 -16.900 1.00 66.94 82 ALA A N 1
ATOM 658 C CA . ALA A 1 82 ? 3.483 -5.199 -18.026 1.00 66.94 82 ALA A CA 1
ATOM 659 C C . ALA A 1 82 ? 2.818 -6.574 -17.800 1.00 66.94 82 ALA A C 1
ATOM 661 O O . ALA A 1 82 ? 3.422 -7.470 -17.185 1.00 66.94 82 ALA A O 1
ATOM 662 N N . PRO A 1 83 ? 1.568 -6.763 -18.254 1.00 63.03 83 PRO A N 1
ATOM 663 C CA . PRO A 1 83 ? 0.945 -8.073 -18.218 1.00 63.03 83 PRO A CA 1
ATOM 664 C C . PRO A 1 83 ? 1.715 -9.036 -19.131 1.00 63.03 83 PRO A C 1
ATOM 666 O O . PRO A 1 83 ? 2.357 -8.648 -20.106 1.00 63.03 83 PRO A O 1
ATOM 669 N N . LEU A 1 84 ? 1.762 -10.303 -18.733 1.00 61.44 84 LEU A N 1
ATOM 670 C CA . LEU A 1 84 ? 2.749 -11.247 -19.261 1.00 61.44 84 LEU A CA 1
ATOM 671 C C . LEU A 1 84 ? 2.534 -11.566 -20.748 1.00 61.44 84 LEU A C 1
ATOM 673 O O . LEU A 1 84 ? 3.486 -11.824 -21.474 1.00 61.44 84 LEU A O 1
ATOM 677 N N . ASP A 1 85 ? 1.282 -11.528 -21.178 1.00 63.22 85 ASP A N 1
ATOM 678 C CA . ASP A 1 85 ? 0.839 -11.677 -22.562 1.00 63.22 85 ASP A CA 1
ATOM 679 C C . ASP A 1 85 ? 1.390 -10.600 -23.504 1.00 63.22 85 ASP A C 1
ATOM 681 O O . ASP A 1 85 ? 1.468 -10.829 -24.707 1.00 63.22 85 ASP A O 1
ATOM 685 N N . THR A 1 86 ? 1.811 -9.453 -22.971 1.00 63.16 86 THR A N 1
ATOM 686 C CA . THR A 1 86 ? 2.406 -8.365 -23.763 1.00 63.16 86 THR A CA 1
ATOM 687 C C . THR A 1 86 ? 3.920 -8.465 -23.929 1.00 63.16 86 THR A C 1
ATOM 689 O O . THR A 1 86 ? 4.510 -7.647 -24.633 1.00 63.16 86 THR A O 1
ATOM 692 N N . VAL A 1 87 ? 4.572 -9.442 -23.294 1.00 62.16 87 VAL A N 1
ATOM 693 C CA . VAL A 1 87 ? 6.030 -9.573 -23.326 1.00 62.16 87 VAL A CA 1
ATOM 694 C C . VAL A 1 87 ? 6.424 -10.669 -24.312 1.00 62.16 87 VAL A C 1
ATOM 696 O O . VAL A 1 87 ? 6.168 -11.844 -24.064 1.00 62.16 87 VAL A O 1
ATOM 699 N N . GLU A 1 88 ? 7.076 -10.298 -25.416 1.00 58.03 88 GLU A N 1
ATOM 700 C CA . GLU A 1 88 ? 7.658 -11.262 -26.357 1.00 58.03 88 GLU A CA 1
ATOM 701 C C . GLU A 1 88 ? 9.010 -11.775 -25.825 1.00 58.03 88 GLU A C 1
ATOM 703 O O . GLU A 1 88 ? 9.952 -10.990 -25.665 1.00 58.03 88 GLU A O 1
ATOM 708 N N . PRO A 1 89 ? 9.152 -13.076 -25.516 1.00 56.50 89 PRO A N 1
ATOM 709 C CA . PRO A 1 89 ? 10.387 -13.589 -24.943 1.00 56.50 89 PRO A CA 1
ATOM 710 C C . PRO A 1 89 ? 11.466 -13.822 -26.016 1.00 56.50 89 PRO A C 1
ATOM 712 O O . PRO A 1 89 ? 11.391 -14.770 -26.794 1.00 56.50 89 PRO A O 1
ATOM 715 N N . GLU A 1 90 ? 12.541 -13.027 -26.015 1.00 53.81 90 GLU A N 1
ATOM 716 C CA . GLU A 1 90 ? 13.793 -13.352 -26.726 1.00 53.81 90 GLU A CA 1
ATOM 717 C C . GLU A 1 90 ? 14.683 -14.262 -25.836 1.00 53.81 90 GLU A C 1
ATOM 719 O O . GLU A 1 90 ? 15.622 -13.788 -25.204 1.00 53.81 90 GLU A O 1
ATOM 724 N N . GLY A 1 91 ? 14.408 -15.573 -25.722 1.00 52.38 91 GLY A N 1
ATOM 725 C CA . GLY A 1 91 ? 15.334 -16.538 -25.076 1.00 52.38 91 GLY A CA 1
ATOM 726 C C . GLY A 1 91 ? 14.713 -17.571 -24.123 1.00 52.38 91 GLY A C 1
ATOM 727 O O . GLY A 1 91 ? 13.500 -17.736 -24.090 1.00 52.38 91 GLY A O 1
ATOM 728 N N . ALA A 1 92 ? 15.554 -18.298 -23.363 1.00 43.53 92 ALA A N 1
ATOM 729 C CA . ALA A 1 92 ? 15.150 -19.370 -22.433 1.00 43.53 92 ALA A CA 1
ATOM 730 C C . ALA A 1 92 ? 14.689 -18.816 -21.071 1.00 43.53 92 ALA A C 1
ATOM 732 O O . ALA A 1 92 ? 15.444 -18.095 -20.422 1.00 43.53 92 ALA A O 1
ATOM 733 N N . TRP A 1 93 ? 13.453 -19.123 -20.655 1.00 50.06 93 TRP A N 1
ATOM 734 C CA . TRP A 1 93 ? 12.845 -18.570 -19.438 1.00 50.06 93 TRP A CA 1
ATOM 735 C C . TRP A 1 93 ? 12.312 -19.693 -18.540 1.00 50.06 93 TRP A C 1
ATOM 737 O O . TRP A 1 93 ? 11.523 -20.524 -18.982 1.00 50.06 93 TRP A O 1
ATOM 747 N N . GLU A 1 94 ? 12.659 -19.645 -17.253 1.00 40.94 94 GLU A N 1
ATOM 748 C CA . GLU A 1 94 ? 11.729 -20.034 -16.189 1.00 40.94 94 GLU A CA 1
ATOM 749 C C . GLU A 1 94 ? 10.894 -18.788 -15.864 1.00 40.94 94 GLU A C 1
ATOM 751 O O . GLU A 1 94 ? 11.154 -18.028 -14.931 1.00 40.94 94 GLU A O 1
ATOM 756 N N . LEU A 1 95 ? 9.894 -18.531 -16.708 1.00 51.25 95 LEU A N 1
ATOM 757 C CA . LEU A 1 95 ? 8.757 -17.718 -16.311 1.00 51.25 95 LEU A CA 1
ATOM 758 C C . LEU A 1 95 ? 8.004 -18.544 -15.282 1.00 51.25 95 LEU A C 1
ATOM 760 O O . LEU A 1 95 ? 7.191 -19.383 -15.662 1.00 51.25 95 LEU A O 1
ATOM 764 N N . CYS A 1 96 ? 8.266 -18.349 -13.988 1.00 47.59 96 CYS A N 1
ATOM 765 C CA . CYS A 1 96 ? 7.356 -18.856 -12.965 1.00 47.59 96 CYS A CA 1
ATOM 766 C C . CYS A 1 96 ? 6.045 -18.060 -13.084 1.00 47.59 96 CYS A C 1
ATOM 768 O O . CYS A 1 96 ? 5.824 -17.034 -12.447 1.00 47.59 96 CYS A O 1
ATOM 770 N N . GLN A 1 97 ? 5.233 -18.543 -14.024 1.00 51.81 97 GLN A N 1
ATOM 771 C CA . GLN A 1 97 ? 3.968 -18.048 -14.556 1.00 51.81 97 GLN A CA 1
ATOM 772 C C . GLN A 1 97 ? 2.820 -18.144 -13.559 1.00 51.81 97 GLN A C 1
ATOM 774 O O . GLN A 1 97 ? 1.777 -17.525 -13.757 1.00 51.81 97 GLN A O 1
ATOM 779 N N . ALA A 1 98 ? 2.983 -18.937 -12.509 1.00 56.28 98 ALA A N 1
ATOM 780 C CA . ALA A 1 98 ? 1.949 -19.102 -11.521 1.00 56.28 98 ALA A CA 1
ATOM 781 C C . ALA A 1 98 ? 2.044 -17.948 -10.526 1.00 56.28 98 ALA A C 1
ATOM 783 O O . ALA A 1 98 ? 3.069 -17.738 -9.876 1.00 56.28 98 ALA A O 1
ATOM 784 N N . ASP A 1 99 ? 0.948 -17.210 -10.395 1.00 71.75 99 ASP A N 1
ATOM 785 C CA . ASP A 1 99 ? 0.661 -16.375 -9.236 1.00 71.75 99 ASP A CA 1
ATOM 786 C C . ASP A 1 99 ? 0.431 -17.288 -8.018 1.00 71.75 99 ASP A C 1
ATOM 788 O O . ASP A 1 99 ? -0.655 -17.412 -7.463 1.00 71.75 99 ASP A O 1
ATOM 792 N N . SER A 1 100 ? 1.479 -18.030 -7.676 1.00 75.31 100 SER A N 1
ATOM 793 C CA . SER A 1 100 ? 1.517 -19.045 -6.647 1.00 75.31 100 SER A CA 1
ATOM 794 C C . SER A 1 100 ? 2.576 -18.671 -5.618 1.00 75.31 100 SER A C 1
ATOM 796 O O . SER A 1 100 ? 3.584 -18.033 -5.951 1.00 75.31 100 SER A O 1
ATOM 798 N N . PRO A 1 101 ? 2.399 -19.106 -4.366 1.00 80.94 101 PRO A N 1
ATOM 799 C CA . PRO A 1 101 ? 3.451 -19.009 -3.368 1.00 80.94 101 PRO A CA 1
ATOM 800 C C . PRO A 1 101 ? 4.749 -19.667 -3.864 1.00 80.94 101 PRO A C 1
ATOM 802 O O . PRO A 1 101 ? 4.727 -20.674 -4.570 1.00 80.94 101 PRO A O 1
ATOM 805 N N . GLY A 1 102 ? 5.889 -19.072 -3.530 1.00 73.56 102 GLY A N 1
ATOM 806 C CA . GLY A 1 102 ? 7.234 -19.532 -3.891 1.00 73.56 102 GLY A CA 1
ATOM 807 C C . GLY A 1 102 ? 7.726 -19.088 -5.273 1.00 73.56 102 GLY A C 1
ATOM 808 O O . GLY A 1 102 ? 8.927 -19.149 -5.534 1.00 73.56 102 GLY A O 1
ATOM 809 N N . ALA A 1 103 ? 6.841 -18.604 -6.148 1.00 72.88 103 ALA A N 1
ATOM 810 C CA . ALA A 1 103 ? 7.205 -18.186 -7.499 1.00 72.88 103 ALA A CA 1
ATOM 811 C C . ALA A 1 103 ? 7.850 -16.786 -7.530 1.00 72.88 103 ALA A C 1
ATOM 813 O O . ALA A 1 103 ? 7.354 -15.826 -6.923 1.00 72.88 103 ALA A O 1
ATOM 814 N N . ARG A 1 104 ? 8.948 -16.664 -8.290 1.00 65.00 104 ARG A N 1
ATOM 815 C CA . ARG A 1 104 ? 9.610 -15.391 -8.623 1.00 65.00 104 ARG A CA 1
ATOM 816 C C . ARG A 1 104 ? 9.333 -15.018 -10.075 1.00 65.00 104 ARG A C 1
ATOM 818 O O . ARG A 1 104 ? 9.466 -15.862 -10.954 1.00 65.00 104 ARG A O 1
ATOM 825 N N . ARG A 1 105 ? 9.046 -13.744 -10.347 1.00 63.06 105 ARG A N 1
ATOM 826 C CA . ARG A 1 105 ? 9.092 -13.216 -11.715 1.00 63.06 105 ARG A CA 1
ATOM 827 C C . ARG A 1 105 ? 10.537 -12.865 -12.055 1.00 63.06 105 ARG A C 1
ATOM 829 O O . ARG A 1 105 ? 11.075 -11.894 -11.539 1.00 63.06 105 ARG A O 1
ATOM 836 N N . LEU A 1 106 ? 11.175 -13.684 -12.887 1.00 56.84 106 LEU A N 1
ATOM 837 C CA . LEU A 1 106 ? 12.479 -13.385 -13.471 1.00 56.84 106 LEU A CA 1
ATOM 838 C C . LEU A 1 106 ? 12.263 -12.972 -14.927 1.00 56.84 106 LEU A C 1
ATOM 840 O O . LEU A 1 106 ? 11.692 -13.731 -15.706 1.00 56.84 106 LEU A O 1
ATOM 844 N N . PHE A 1 107 ? 12.726 -11.778 -15.289 1.00 53.34 107 PHE A N 1
ATOM 845 C CA . PHE A 1 107 ? 12.817 -11.346 -16.680 1.00 53.34 107 PHE A CA 1
ATOM 846 C C . PHE A 1 107 ? 14.292 -11.328 -17.063 1.00 53.34 107 PHE A C 1
ATOM 848 O O . PHE A 1 107 ? 15.079 -10.562 -16.505 1.00 53.34 107 PHE A O 1
ATOM 855 N N . TRP A 1 108 ? 14.684 -12.195 -17.995 1.00 46.25 108 TRP A N 1
ATOM 856 C CA . TRP A 1 108 ? 16.003 -12.118 -18.609 1.00 46.25 108 TRP A CA 1
ATOM 857 C C . TRP A 1 108 ? 15.879 -11.348 -19.920 1.00 46.25 108 TRP A C 1
ATOM 859 O O . TRP A 1 108 ? 15.290 -11.835 -20.881 1.00 46.25 108 TRP A O 1
ATOM 869 N N . LEU A 1 109 ? 16.424 -10.134 -19.957 1.00 49.47 109 LEU A N 1
ATOM 870 C CA . LEU A 1 109 ? 16.582 -9.398 -21.206 1.00 49.47 109 LEU A CA 1
ATOM 871 C C . LEU A 1 109 ? 17.836 -9.921 -21.904 1.00 49.47 109 LEU A C 1
ATOM 873 O O . LEU A 1 109 ? 18.958 -9.678 -21.442 1.00 49.47 109 LEU A O 1
ATOM 877 N N . ALA A 1 110 ? 17.655 -10.627 -23.020 1.00 44.09 110 ALA A N 1
ATOM 878 C CA . ALA A 1 110 ? 18.765 -10.946 -23.899 1.00 44.09 110 ALA A CA 1
ATOM 879 C C . ALA A 1 110 ? 19.442 -9.646 -24.320 1.00 44.09 110 ALA A C 1
ATOM 881 O O . ALA A 1 110 ? 18.830 -8.773 -24.936 1.00 44.09 110 ALA A O 1
ATOM 882 N N . ARG A 1 111 ? 20.731 -9.491 -24.006 1.00 45.03 111 ARG A N 1
ATOM 883 C CA . ARG A 1 111 ? 21.513 -8.443 -24.661 1.00 45.03 111 ARG A CA 1
ATOM 884 C C . ARG A 1 111 ? 21.504 -8.756 -26.152 1.00 45.03 111 ARG A C 1
ATOM 886 O O . ARG A 1 111 ? 22.132 -9.733 -26.565 1.00 45.03 111 ARG A O 1
ATOM 893 N N . ARG A 1 112 ? 20.832 -7.922 -26.955 1.00 45.75 112 ARG A N 1
ATOM 894 C CA . ARG A 1 112 ? 21.020 -7.922 -28.409 1.00 45.75 112 ARG A CA 1
ATOM 895 C C . ARG A 1 112 ? 22.520 -7.916 -28.694 1.00 45.75 112 ARG A C 1
ATOM 897 O O . ARG A 1 112 ? 23.258 -7.064 -28.194 1.00 45.75 112 ARG A O 1
ATOM 904 N N . ARG A 1 113 ? 22.965 -8.902 -29.472 1.00 40.41 113 ARG A N 1
ATOM 905 C CA . ARG A 1 113 ? 24.336 -8.997 -29.981 1.00 40.41 113 ARG A CA 1
ATOM 906 C C . ARG A 1 113 ? 24.677 -7.669 -30.686 1.00 40.41 113 ARG A C 1
ATOM 908 O O . ARG A 1 113 ? 23.820 -7.149 -31.401 1.00 40.41 113 ARG A O 1
ATOM 915 N N . PRO A 1 114 ? 25.882 -7.104 -30.505 1.00 46.12 114 PRO A N 1
ATOM 916 C CA . PRO A 1 114 ? 26.239 -5.764 -30.989 1.00 46.12 114 PRO A CA 1
ATOM 917 C C . PRO A 1 114 ? 26.292 -5.595 -32.522 1.00 46.12 114 PRO A C 1
ATOM 919 O O . PRO A 1 114 ? 26.664 -4.528 -33.000 1.00 46.12 114 PRO A O 1
ATOM 922 N N . ASP A 1 115 ? 25.873 -6.580 -33.313 1.00 43.09 115 ASP A N 1
ATOM 923 C CA . ASP A 1 115 ? 25.998 -6.540 -34.774 1.00 43.09 115 ASP A CA 1
ATOM 924 C C . ASP A 1 115 ? 24.907 -5.684 -35.463 1.00 43.09 115 ASP A C 1
ATOM 926 O O . ASP A 1 115 ? 24.919 -5.524 -36.679 1.00 43.09 115 ASP A O 1
ATOM 930 N N . GLY A 1 116 ? 23.968 -5.099 -34.703 1.00 47.44 116 GLY A N 1
ATOM 931 C CA . GLY A 1 116 ? 22.830 -4.323 -35.231 1.00 47.44 116 GLY A CA 1
ATOM 932 C C . GLY A 1 116 ? 22.815 -2.820 -34.913 1.00 47.44 116 GLY A C 1
ATOM 933 O O . GLY A 1 116 ? 21.826 -2.146 -35.202 1.00 47.44 116 GLY A O 1
ATOM 934 N N . VAL A 1 117 ? 23.868 -2.266 -34.298 1.00 46.62 117 VAL A N 1
ATOM 935 C CA . VAL A 1 117 ? 23.835 -0.900 -33.722 1.00 46.62 117 VAL A CA 1
ATOM 936 C C . VAL A 1 117 ? 23.803 0.208 -34.792 1.00 46.62 117 VAL A C 1
ATOM 938 O O . VAL A 1 117 ? 23.349 1.316 -34.517 1.00 46.62 117 VAL A O 1
ATOM 941 N N . ALA A 1 118 ? 24.193 -0.079 -36.038 1.00 47.53 118 ALA A N 1
ATOM 942 C CA . ALA A 1 118 ? 24.217 0.931 -37.100 1.00 47.53 118 ALA A CA 1
ATOM 943 C C . ALA A 1 118 ? 22.824 1.293 -37.661 1.00 47.53 118 ALA A C 1
ATOM 945 O O . ALA A 1 118 ? 22.642 2.408 -38.140 1.00 47.53 118 ALA A O 1
ATOM 946 N N . ALA A 1 119 ? 21.832 0.397 -37.584 1.00 45.41 119 ALA A N 1
ATOM 947 C CA . ALA A 1 119 ? 20.504 0.648 -38.160 1.00 45.41 119 ALA A CA 1
ATOM 948 C C . ALA A 1 119 ? 19.529 1.323 -37.174 1.00 45.41 119 ALA A C 1
ATOM 950 O O . ALA A 1 119 ? 18.694 2.125 -37.583 1.00 45.41 119 ALA A O 1
ATOM 951 N N . ALA A 1 120 ? 19.650 1.049 -35.870 1.00 45.78 120 ALA A N 1
ATOM 952 C CA . ALA A 1 120 ? 18.727 1.581 -34.859 1.00 45.78 120 ALA A CA 1
ATOM 953 C C . ALA A 1 120 ? 19.029 3.038 -34.457 1.00 45.78 120 ALA A C 1
ATOM 955 O O . ALA A 1 120 ? 18.112 3.791 -34.137 1.00 45.78 120 ALA A O 1
ATOM 956 N N . ALA A 1 121 ? 20.295 3.466 -34.522 1.00 45.88 121 ALA A N 1
ATOM 957 C CA . ALA A 1 121 ? 20.682 4.839 -34.186 1.00 45.88 121 ALA A CA 1
ATOM 958 C C . ALA A 1 121 ? 20.146 5.882 -35.189 1.00 45.88 121 ALA A C 1
ATOM 960 O O . ALA A 1 121 ? 19.949 7.035 -34.818 1.00 45.88 121 ALA A O 1
ATOM 961 N N . ALA A 1 122 ? 19.861 5.480 -36.434 1.00 45.09 122 ALA A N 1
ATOM 962 C CA . ALA A 1 122 ? 19.258 6.357 -37.440 1.00 45.09 122 ALA A CA 1
ATOM 963 C C . ALA A 1 122 ? 17.732 6.511 -37.273 1.00 45.09 122 ALA A C 1
ATOM 965 O O . ALA A 1 122 ? 17.184 7.531 -37.677 1.00 45.09 122 ALA A O 1
ATOM 966 N N . ALA A 1 123 ? 17.052 5.542 -36.648 1.00 45.78 123 ALA A N 1
ATOM 967 C CA . ALA A 1 123 ? 15.605 5.600 -36.417 1.00 45.78 123 ALA A CA 1
ATOM 968 C C . ALA A 1 123 ? 15.226 6.390 -35.148 1.00 45.78 123 ALA A C 1
ATOM 970 O O . ALA A 1 123 ? 14.144 6.960 -35.083 1.00 45.78 123 ALA A O 1
ATOM 971 N N . LEU A 1 124 ? 16.123 6.485 -34.157 1.00 45.22 124 LEU A N 1
ATOM 972 C CA . LEU A 1 124 ? 15.847 7.179 -32.888 1.00 45.22 124 LEU A CA 1
ATOM 973 C C . LEU A 1 124 ? 15.923 8.717 -32.960 1.00 45.22 124 LEU A C 1
ATOM 975 O O . LEU A 1 124 ? 15.618 9.384 -31.977 1.00 45.22 124 LEU A O 1
ATOM 979 N N . ALA A 1 125 ? 16.356 9.292 -34.085 1.00 45.47 125 ALA A N 1
ATOM 980 C CA . ALA A 1 125 ? 16.543 10.739 -34.220 1.00 45.47 125 ALA A CA 1
ATOM 981 C C . ALA A 1 125 ? 15.315 11.478 -34.787 1.00 45.47 125 ALA A C 1
ATOM 983 O O . ALA A 1 125 ? 15.375 12.694 -34.966 1.00 45.47 125 ALA A O 1
ATOM 984 N N . THR A 1 126 ? 14.216 10.783 -35.104 1.00 42.28 126 THR A N 1
ATOM 985 C CA . THR A 1 126 ? 13.045 11.406 -35.761 1.00 42.28 126 THR A CA 1
ATOM 986 C C . THR A 1 126 ? 11.701 11.030 -35.143 1.00 42.28 126 THR A C 1
ATOM 988 O O . THR A 1 126 ? 10.674 11.448 -35.668 1.00 42.28 126 THR A O 1
ATOM 991 N N . ASP A 1 127 ? 11.674 10.333 -34.005 1.00 39.22 127 ASP A N 1
ATOM 992 C CA . ASP A 1 127 ? 10.417 10.136 -33.282 1.00 39.22 127 ASP A CA 1
ATOM 993 C C . ASP A 1 127 ? 10.216 11.257 -32.265 1.00 39.22 127 ASP A C 1
ATOM 995 O O . ASP A 1 127 ? 10.792 11.309 -31.177 1.00 39.22 127 ASP A O 1
ATOM 999 N N . THR A 1 128 ? 9.393 12.208 -32.688 1.00 40.59 128 THR A N 1
ATOM 1000 C CA . THR A 1 128 ? 8.746 13.165 -31.801 1.00 40.59 128 THR A CA 1
ATOM 1001 C C . THR A 1 128 ? 7.938 12.345 -30.801 1.00 40.59 128 THR A C 1
ATOM 1003 O O . THR A 1 128 ? 7.066 11.583 -31.206 1.00 40.59 128 THR A O 1
ATOM 1006 N N . ILE A 1 129 ? 8.249 12.464 -29.508 1.00 45.50 129 ILE A N 1
ATOM 1007 C CA . ILE A 1 129 ? 7.499 11.803 -28.435 1.00 45.50 129 ILE A CA 1
ATOM 1008 C C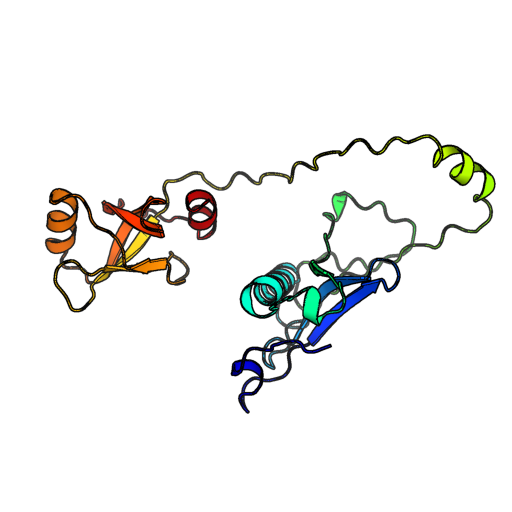 . ILE A 1 129 ? 6.081 12.384 -28.441 1.00 45.50 129 ILE A C 1
ATOM 1010 O O . ILE A 1 129 ? 5.812 13.409 -27.815 1.00 45.50 129 ILE A O 1
ATOM 1014 N N . GLU A 1 130 ? 5.166 11.743 -29.164 1.00 39.19 130 GLU A N 1
ATOM 1015 C CA . GLU A 1 130 ? 3.747 11.879 -28.881 1.00 39.19 130 GLU A CA 1
ATOM 1016 C C . GLU A 1 130 ? 3.490 11.173 -27.550 1.00 39.19 130 GLU A C 1
ATOM 1018 O O . GLU A 1 130 ? 3.765 9.985 -27.375 1.00 39.19 130 GLU A O 1
ATOM 1023 N N . HIS A 1 131 ? 2.998 11.937 -26.577 1.00 39.59 131 HIS A N 1
ATOM 1024 C CA . HIS A 1 131 ? 2.487 11.420 -25.316 1.00 39.59 131 HIS A CA 1
ATOM 1025 C C . HIS A 1 131 ? 1.332 10.453 -25.617 1.00 39.59 131 HIS A C 1
ATOM 1027 O O . HIS A 1 131 ? 0.172 10.856 -25.708 1.00 39.59 131 HIS A O 1
ATOM 1033 N N . VAL A 1 132 ? 1.629 9.163 -25.762 1.00 39.09 132 VAL A N 1
ATOM 1034 C CA . VAL A 1 132 ? 0.588 8.139 -25.774 1.00 39.09 132 VAL A CA 1
ATOM 1035 C C . VAL A 1 132 ? 0.104 8.006 -24.337 1.00 39.09 132 VAL A C 1
ATOM 1037 O O . VAL A 1 132 ? 0.768 7.429 -23.477 1.00 39.09 132 VAL A O 1
ATOM 1040 N N . SER A 1 133 ? -1.045 8.620 -24.062 1.00 39.81 133 SER A N 1
ATOM 1041 C CA . SER A 1 133 ? -1.785 8.437 -22.820 1.00 39.81 133 SER A CA 1
ATOM 1042 C C . SER A 1 133 ? -2.205 6.967 -22.749 1.00 39.81 133 SER A C 1
ATOM 1044 O O . SER A 1 133 ? -3.182 6.554 -23.374 1.00 39.81 133 SER A O 1
ATOM 1046 N N . ALA A 1 134 ? -1.397 6.152 -22.070 1.00 37.50 134 ALA A N 1
ATOM 1047 C CA . ALA A 1 134 ? -1.650 4.731 -21.901 1.00 37.50 134 ALA A CA 1
ATOM 1048 C C . ALA A 1 134 ? -2.962 4.559 -21.132 1.00 37.50 134 ALA A C 1
ATOM 1050 O O . ALA A 1 134 ? -3.052 4.812 -19.930 1.00 37.50 134 ALA A O 1
ATOM 1051 N N . THR A 1 135 ? -4.010 4.171 -21.852 1.00 38.25 135 THR A N 1
ATOM 1052 C CA . THR A 1 135 ? -5.307 3.868 -21.264 1.00 38.25 135 THR A CA 1
ATOM 1053 C C . THR A 1 135 ? -5.169 2.525 -20.557 1.00 38.25 135 THR A C 1
ATOM 1055 O O . THR A 1 135 ? -5.071 1.480 -21.198 1.00 38.25 135 THR A O 1
ATOM 1058 N N . VAL A 1 136 ? -5.084 2.565 -19.227 1.00 40.12 136 VAL A N 1
ATOM 1059 C CA . VAL A 1 136 ? -5.084 1.376 -18.367 1.00 40.12 136 VAL A CA 1
ATOM 1060 C C . VAL A 1 136 ? -6.309 0.523 -18.726 1.00 40.12 136 VAL A C 1
ATOM 1062 O O . VAL A 1 136 ? -7.406 1.082 -18.819 1.00 40.12 136 VAL A O 1
ATOM 1065 N N . PRO A 1 137 ? -6.173 -0.802 -18.931 1.00 36.72 137 PRO A N 1
ATOM 1066 C CA . PRO A 1 137 ? -7.317 -1.663 -19.193 1.00 36.72 137 PRO A CA 1
ATOM 1067 C C . PRO A 1 137 ? -8.259 -1.620 -17.987 1.00 36.72 137 PRO A C 1
ATOM 1069 O O . PRO A 1 137 ? -7.980 -2.171 -16.922 1.00 36.72 137 PRO A O 1
ATOM 1072 N N . HIS A 1 138 ? -9.373 -0.911 -18.156 1.00 39.72 138 HIS A N 1
ATOM 1073 C CA . HIS A 1 138 ? -10.431 -0.811 -17.167 1.00 39.72 138 HIS A CA 1
ATOM 1074 C C . HIS A 1 138 ? -11.136 -2.164 -17.098 1.00 39.72 138 HIS A C 1
ATOM 1076 O O . HIS A 1 138 ? -11.979 -2.493 -17.930 1.00 39.72 138 HIS A O 1
ATOM 1082 N N . ILE A 1 139 ? -10.768 -2.971 -16.104 1.00 39.38 139 ILE A N 1
ATOM 1083 C CA . ILE A 1 139 ? -11.614 -4.077 -15.663 1.00 39.38 139 ILE A CA 1
ATOM 1084 C C . ILE A 1 139 ? -12.912 -3.416 -15.186 1.00 39.38 139 ILE A C 1
ATOM 1086 O O . ILE A 1 139 ? -12.825 -2.567 -14.294 1.00 39.38 139 ILE A O 1
ATOM 1090 N N . PRO A 1 140 ? -14.086 -3.732 -15.765 1.00 38.25 140 PRO A N 1
ATOM 1091 C CA . PRO A 1 140 ? -15.342 -3.140 -15.336 1.00 38.25 140 PRO A CA 1
ATOM 1092 C C . PRO A 1 140 ? -15.606 -3.580 -13.896 1.00 38.25 140 PRO A C 1
ATOM 1094 O O . PRO A 1 140 ? -16.060 -4.693 -13.628 1.00 38.25 140 PRO A O 1
ATOM 1097 N N . VAL A 1 141 ? -15.255 -2.708 -12.952 1.00 49.66 141 VAL A N 1
ATOM 1098 C CA . VAL A 1 141 ? -15.655 -2.827 -11.555 1.00 49.66 141 VAL A CA 1
ATOM 1099 C C . VAL A 1 141 ? -17.178 -2.711 -11.560 1.00 49.66 141 VAL A C 1
ATOM 1101 O O . VAL A 1 141 ? -17.702 -1.822 -12.235 1.00 49.66 141 VAL A O 1
ATOM 1104 N N . PRO A 1 142 ? -17.922 -3.597 -10.874 1.00 47.00 142 PRO A N 1
ATOM 1105 C CA . PRO A 1 142 ? -19.365 -3.449 -10.778 1.00 47.00 142 PRO A CA 1
ATOM 1106 C C . PRO A 1 142 ? -19.664 -2.070 -10.186 1.00 47.00 142 PRO A C 1
ATOM 1108 O O . PRO A 1 142 ? -19.405 -1.822 -9.009 1.00 47.00 142 PRO A O 1
ATOM 1111 N N . SER A 1 143 ? -20.186 -1.174 -11.027 1.00 51.34 143 SER A N 1
ATOM 1112 C CA . SER A 1 143 ? -20.517 0.220 -10.723 1.00 51.34 143 SER A CA 1
ATOM 1113 C C . SER A 1 143 ? -21.799 0.305 -9.889 1.00 51.34 143 SER A C 1
ATOM 1115 O O . SER A 1 143 ? -22.757 1.000 -10.233 1.00 51.34 143 SER A O 1
ATOM 1117 N N . GLY A 1 144 ? -21.863 -0.499 -8.832 1.00 62.22 144 GLY A N 1
ATOM 1118 C CA . GLY A 1 144 ? -22.914 -0.425 -7.838 1.00 62.22 144 GLY A CA 1
ATOM 1119 C C . GLY A 1 144 ? -22.661 0.763 -6.909 1.00 62.22 144 GLY A C 1
ATOM 1120 O O . GLY A 1 144 ? -21.504 1.110 -6.659 1.00 62.22 144 GLY A O 1
ATOM 1121 N N . PRO A 1 145 ? -23.717 1.392 -6.376 1.00 68.12 145 PRO A N 1
ATOM 1122 C CA . PRO A 1 145 ? -23.552 2.447 -5.388 1.00 68.12 145 PRO A CA 1
ATOM 1123 C C . PRO A 1 145 ? -22.804 1.894 -4.155 1.00 68.12 145 PRO A C 1
ATOM 1125 O O . PRO A 1 145 ? -23.060 0.753 -3.752 1.00 68.12 145 PRO A O 1
ATOM 1128 N N . PRO A 1 146 ? -21.854 2.645 -3.564 1.00 82.50 146 PRO A N 1
ATOM 1129 C CA . PRO A 1 146 ? -20.979 2.100 -2.535 1.00 82.50 146 PRO A CA 1
ATOM 1130 C C . PRO A 1 146 ? -21.765 1.766 -1.257 1.00 82.50 146 PRO A C 1
ATOM 1132 O O . PRO A 1 146 ? -22.473 2.600 -0.690 1.00 82.50 146 PRO A O 1
ATOM 1135 N N . VAL A 1 147 ? -21.636 0.515 -0.805 1.00 88.31 147 VAL A N 1
ATOM 1136 C CA . VAL A 1 147 ? -22.322 -0.036 0.375 1.00 88.31 147 VAL A CA 1
ATOM 1137 C C . VAL A 1 147 ? -21.326 -0.205 1.512 1.00 88.31 147 VAL A C 1
ATOM 1139 O O . VAL A 1 147 ? -20.452 -1.070 1.448 1.00 88.31 147 VAL A O 1
ATOM 1142 N N . ALA A 1 148 ? -21.485 0.581 2.572 1.00 90.69 148 ALA A N 1
ATOM 1143 C CA . ALA A 1 148 ? -20.686 0.491 3.788 1.00 90.69 148 ALA A CA 1
ATOM 1144 C C . ALA A 1 148 ? -21.443 -0.219 4.918 1.00 90.69 148 ALA A C 1
ATOM 1146 O O . ALA A 1 148 ? -22.665 -0.378 4.903 1.00 90.69 148 ALA A O 1
ATOM 1147 N N . VAL A 1 149 ? -20.696 -0.628 5.935 1.00 90.94 149 VAL A N 1
ATOM 1148 C CA . VAL A 1 149 ? -21.203 -1.170 7.189 1.00 90.94 149 VAL A CA 1
ATOM 1149 C C . VAL A 1 149 ? -21.143 -0.064 8.241 1.00 90.94 149 VAL A C 1
ATOM 1151 O O . VAL A 1 149 ? -20.067 0.370 8.638 1.00 90.94 149 VAL A O 1
ATOM 1154 N N . ALA A 1 150 ? -22.302 0.414 8.685 1.00 92.94 150 ALA A N 1
ATOM 1155 C CA . ALA A 1 150 ? -22.431 1.400 9.747 1.00 92.9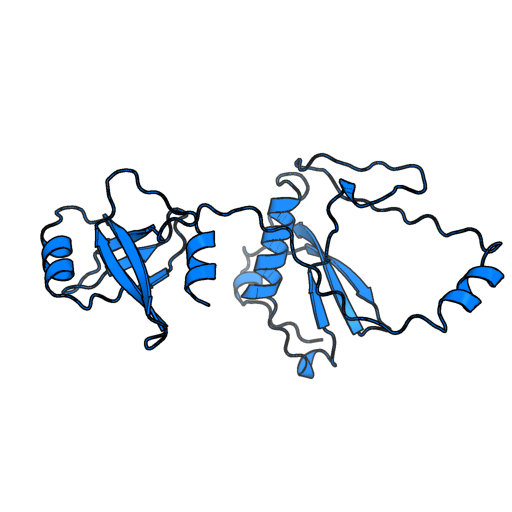4 150 ALA A CA 1
ATOM 1156 C C . ALA A 1 150 ? -22.545 0.716 11.113 1.00 92.94 150 ALA A C 1
ATOM 1158 O O . ALA A 1 150 ? -23.437 -0.106 11.324 1.00 92.94 150 ALA A O 1
ATOM 1159 N N . THR A 1 151 ? -21.683 1.091 12.054 1.00 93.81 151 THR A N 1
ATOM 1160 C CA . THR A 1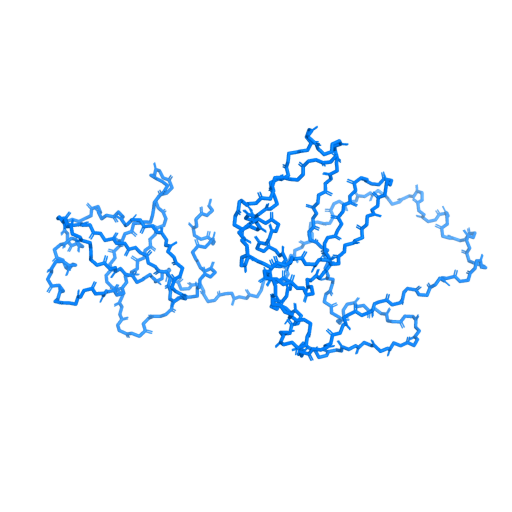 151 ? -21.694 0.623 13.444 1.00 93.81 151 THR A CA 1
ATOM 1161 C C . THR A 1 151 ? -22.062 1.771 14.374 1.00 93.81 151 THR A C 1
ATOM 1163 O O . THR A 1 151 ? -21.553 2.883 14.235 1.00 93.81 151 THR A O 1
ATOM 1166 N N . ARG A 1 152 ? -22.975 1.521 15.314 1.00 93.06 152 ARG A N 1
ATOM 1167 C CA . ARG A 1 152 ? -23.458 2.547 16.245 1.00 93.06 152 ARG A CA 1
ATOM 1168 C C . ARG A 1 152 ? -22.394 2.884 17.292 1.00 93.06 152 ARG A C 1
ATOM 1170 O O . ARG A 1 152 ? -21.894 1.985 17.962 1.00 93.06 152 ARG A O 1
ATOM 1177 N N . GLU A 1 153 ? -22.092 4.168 17.472 1.00 90.94 153 GLU A N 1
ATOM 1178 C CA . GLU A 1 153 ? -21.204 4.654 18.537 1.00 90.94 153 GLU A CA 1
ATOM 1179 C C . GLU A 1 153 ? -21.993 5.167 19.754 1.00 90.94 153 GLU A C 1
ATOM 1181 O O . GLU A 1 153 ? -23.206 5.394 19.704 1.00 90.94 153 GLU A O 1
ATOM 1186 N N . ALA A 1 154 ? -21.289 5.357 20.874 1.00 82.69 154 ALA A N 1
ATOM 1187 C CA . ALA A 1 154 ? -21.843 5.949 22.085 1.00 82.69 154 ALA A CA 1
ATOM 1188 C C . ALA A 1 154 ? -22.111 7.450 21.873 1.00 82.69 154 ALA A C 1
ATOM 1190 O O . ALA A 1 154 ? -21.259 8.298 22.122 1.00 82.69 154 ALA A O 1
ATOM 1191 N N . GLY A 1 155 ? -23.308 7.779 21.392 1.00 78.31 155 GLY A N 1
ATOM 1192 C CA . GLY A 1 155 ? -23.755 9.153 21.197 1.00 78.31 155 GLY A CA 1
ATOM 1193 C C . GLY A 1 155 ? -25.025 9.240 20.347 1.00 78.31 155 GLY A C 1
ATOM 1194 O O . GLY A 1 155 ? -25.384 8.282 19.658 1.00 78.31 155 GLY A O 1
ATOM 1195 N N . PRO A 1 156 ? -25.739 10.376 20.380 1.00 78.94 156 PRO A N 1
ATOM 1196 C CA . PRO A 1 156 ? -26.875 10.594 19.495 1.00 78.94 156 PRO A CA 1
ATOM 1197 C C . PRO A 1 156 ? -26.383 10.694 18.044 1.00 78.94 156 PRO A C 1
ATOM 1199 O O . PRO A 1 156 ? -25.542 11.531 17.731 1.00 78.94 156 PRO A O 1
ATOM 1202 N N . ASP A 1 157 ? -26.908 9.835 17.168 1.00 81.75 157 ASP A N 1
ATOM 1203 C CA . ASP A 1 157 ? -26.617 9.795 15.722 1.00 81.75 157 ASP A CA 1
ATOM 1204 C C . ASP A 1 157 ? -25.146 9.667 15.324 1.00 81.75 157 ASP A C 1
ATOM 1206 O O . ASP A 1 157 ? -24.756 10.054 14.223 1.00 81.75 157 ASP A O 1
ATOM 1210 N N . GLN A 1 158 ? -24.328 9.072 16.187 1.00 90.44 158 GLN A N 1
ATOM 1211 C CA . GLN A 1 158 ? -22.944 8.775 15.845 1.00 90.44 158 GLN A CA 1
ATOM 1212 C C . GLN A 1 158 ? -22.834 7.363 15.277 1.00 90.44 158 GLN A C 1
ATOM 1214 O O . GLN A 1 158 ? -23.200 6.380 15.924 1.00 90.44 158 GLN A O 1
ATOM 1219 N N . TRP A 1 159 ? -22.323 7.286 14.051 1.00 92.75 159 TRP A N 1
ATOM 1220 C CA . TRP A 1 159 ? -22.098 6.038 13.335 1.00 92.75 159 TRP A CA 1
ATOM 1221 C C . TRP A 1 159 ? -20.688 6.036 12.749 1.00 92.75 159 TRP A C 1
ATOM 1223 O O . TRP A 1 159 ? -20.276 7.005 12.106 1.00 92.75 159 TRP A O 1
ATOM 1233 N N . SER A 1 160 ? -19.952 4.951 12.964 1.00 93.44 160 SER A N 1
ATOM 1234 C CA . SER A 1 160 ? -18.702 4.668 12.259 1.00 93.44 160 SER A CA 1
ATOM 1235 C C . SER A 1 160 ? -18.981 3.810 11.037 1.00 93.44 160 SER A C 1
ATOM 1237 O O . SER A 1 160 ? -19.832 2.925 11.074 1.00 93.44 160 SER A O 1
ATOM 1239 N N . LEU A 1 161 ? -18.280 4.081 9.944 1.00 92.38 161 LEU A N 1
ATOM 1240 C CA . LEU A 1 161 ? -18.381 3.334 8.701 1.00 92.38 161 LEU A CA 1
ATOM 1241 C C . LEU A 1 161 ? -17.149 2.457 8.535 1.00 92.38 161 LEU A C 1
ATOM 1243 O O . LEU A 1 161 ? -16.018 2.913 8.706 1.00 92.38 161 LEU A O 1
ATOM 1247 N N . SER A 1 162 ? -17.369 1.216 8.134 1.00 90.62 162 SER A N 1
ATOM 1248 C CA . SER A 1 162 ? -16.338 0.322 7.631 1.00 90.62 162 SER A CA 1
ATOM 1249 C C . SER A 1 162 ? -16.750 -0.249 6.279 1.00 90.62 162 SER A C 1
ATOM 1251 O O . SER A 1 162 ? -17.932 -0.372 5.956 1.00 90.62 162 SER A O 1
ATOM 1253 N N . SER A 1 163 ? -15.767 -0.568 5.450 1.00 88.00 163 SER A N 1
ATOM 1254 C CA . SER A 1 163 ? -15.983 -1.350 4.233 1.00 88.00 163 SER A CA 1
ATOM 1255 C C . SER A 1 163 ? -16.380 -2.793 4.575 1.00 88.00 163 SER A C 1
ATOM 1257 O O . SER A 1 163 ? -16.228 -3.239 5.716 1.00 88.00 163 SER A O 1
ATOM 1259 N N . ALA A 1 164 ? -16.857 -3.546 3.579 1.00 79.38 164 ALA A N 1
ATOM 1260 C CA . ALA A 1 164 ? -17.143 -4.975 3.736 1.00 79.38 164 ALA A CA 1
ATOM 1261 C C . ALA A 1 164 ? -15.911 -5.782 4.195 1.00 79.38 164 ALA A C 1
ATOM 1263 O O . ALA A 1 164 ? -16.061 -6.750 4.937 1.00 79.38 164 ALA A O 1
ATOM 1264 N N . ASP A 1 165 ? -14.711 -5.326 3.825 1.00 78.12 165 ASP A N 1
ATOM 1265 C CA . ASP A 1 165 ? -13.427 -5.936 4.184 1.00 78.12 165 ASP A CA 1
ATOM 1266 C C . ASP A 1 165 ? -12.923 -5.506 5.578 1.00 78.12 165 ASP A C 1
ATOM 1268 O O . ASP A 1 165 ? -11.824 -5.863 5.994 1.00 78.12 165 ASP A O 1
ATOM 1272 N N . GLY A 1 166 ? -13.709 -4.716 6.320 1.00 79.25 166 GLY A N 1
ATOM 1273 C CA . GLY A 1 166 ? -13.388 -4.276 7.681 1.00 79.25 166 GLY A CA 1
ATOM 1274 C C . GLY A 1 166 ? -12.497 -3.033 7.768 1.00 79.25 166 GLY A C 1
ATOM 1275 O O . GLY A 1 166 ? -12.247 -2.543 8.869 1.00 79.25 166 GLY A O 1
ATOM 1276 N N . VAL A 1 167 ? -12.056 -2.468 6.639 1.00 84.00 167 VAL A N 1
ATOM 1277 C CA . VAL A 1 167 ? -11.292 -1.207 6.616 1.00 84.00 167 VAL A CA 1
ATOM 1278 C C . VAL A 1 167 ? -12.182 -0.055 7.077 1.00 84.00 167 VAL A C 1
ATOM 1280 O O . VAL A 1 167 ? -13.275 0.129 6.539 1.00 84.00 167 VAL A O 1
ATOM 1283 N N . SER A 1 168 ? -11.718 0.728 8.051 1.00 88.19 168 SER A N 1
ATOM 1284 C CA . SER A 1 168 ? -12.450 1.886 8.572 1.00 88.19 168 SER A CA 1
ATOM 1285 C C . SER A 1 168 ? -12.493 3.027 7.553 1.00 88.19 168 SER A C 1
ATOM 1287 O O . SER A 1 168 ? -11.460 3.461 7.051 1.00 88.19 168 SER A O 1
ATOM 1289 N N . LEU A 1 169 ? -13.696 3.532 7.285 1.00 86.69 169 LEU A N 1
ATOM 1290 C CA . LEU A 1 169 ? -13.971 4.700 6.441 1.00 86.69 169 LEU A CA 1
ATOM 1291 C C . LEU A 1 169 ? -14.187 5.974 7.281 1.00 86.69 169 LEU A C 1
ATOM 1293 O O . LEU A 1 169 ? -14.407 7.056 6.738 1.00 86.69 169 LEU A O 1
ATOM 1297 N N . GLY A 1 170 ? -14.124 5.860 8.612 1.00 90.81 170 GLY A N 1
ATOM 1298 C CA . GLY A 1 170 ? -14.291 6.971 9.544 1.00 90.81 170 GLY A CA 1
ATOM 1299 C C . GLY A 1 170 ? -15.741 7.207 9.971 1.00 90.81 170 GLY A C 1
ATOM 1300 O O . GLY A 1 170 ? -16.573 6.303 9.965 1.00 90.81 170 GLY A O 1
ATOM 1301 N N . ARG A 1 171 ? -16.042 8.431 10.416 1.00 91.75 171 ARG A N 1
ATOM 1302 C CA . ARG A 1 171 ? -17.364 8.795 10.950 1.00 91.75 171 ARG A CA 1
ATOM 1303 C C . ARG A 1 171 ? -18.318 9.223 9.847 1.00 91.75 171 ARG A C 1
ATOM 1305 O O . ARG A 1 171 ? -17.979 10.080 9.031 1.00 91.75 171 ARG A O 1
ATOM 1312 N N . ALA A 1 172 ? -19.522 8.671 9.893 1.00 92.38 172 ALA A N 1
ATOM 1313 C CA . ALA A 1 172 ? -20.575 8.962 8.943 1.00 92.38 172 ALA A CA 1
ATOM 1314 C C . ALA A 1 172 ? -21.197 10.342 9.183 1.00 92.38 172 ALA A C 1
ATOM 1316 O O . ALA A 1 172 ? -21.381 10.775 10.323 1.00 92.38 172 ALA A O 1
ATOM 1317 N N . LEU A 1 173 ? -21.587 11.000 8.097 1.00 91.94 173 LEU A N 1
ATOM 1318 C CA . LEU A 1 173 ? -22.456 12.167 8.111 1.00 91.94 173 LEU A CA 1
ATOM 1319 C C . LEU A 1 173 ? -23.897 11.728 7.809 1.00 91.94 173 LEU A C 1
ATOM 1321 O O . LEU A 1 173 ? -24.138 11.009 6.845 1.00 91.94 173 LEU A O 1
ATOM 1325 N N . ILE A 1 174 ? -24.867 12.181 8.603 1.00 92.56 174 ILE A N 1
ATOM 1326 C CA . ILE A 1 174 ? -26.299 11.995 8.325 1.00 92.56 174 ILE A CA 1
ATOM 1327 C C . ILE A 1 174 ? -26.920 13.383 8.208 1.00 92.56 174 ILE A C 1
ATOM 1329 O O . ILE A 1 174 ? -26.902 14.145 9.172 1.00 92.56 174 ILE A O 1
ATOM 1333 N N . ARG A 1 175 ? -27.445 13.733 7.029 1.00 88.62 175 ARG A N 1
ATOM 1334 C CA . ARG A 1 175 ? -28.014 15.074 6.783 1.00 88.62 175 ARG A CA 1
ATOM 1335 C C . ARG A 1 175 ? -29.532 15.104 6.843 1.00 88.62 175 ARG A C 1
ATOM 1337 O O . ARG A 1 175 ? -30.108 16.123 7.210 1.00 88.62 175 ARG A O 1
ATOM 1344 N N . THR A 1 176 ? -30.188 14.006 6.486 1.00 91.50 176 THR A N 1
ATOM 1345 C CA . THR A 1 176 ? -31.647 13.949 6.408 1.00 91.50 176 THR A CA 1
ATOM 1346 C C . THR A 1 176 ? -32.239 13.319 7.668 1.00 91.50 176 THR A C 1
ATOM 1348 O O . THR A 1 176 ? -31.817 12.260 8.140 1.00 91.50 176 THR A O 1
ATOM 1351 N N . MET A 1 177 ? -33.274 13.965 8.212 1.00 90.25 177 MET A N 1
ATOM 1352 C CA . MET A 1 177 ? -33.996 13.478 9.395 1.00 90.25 177 MET A CA 1
ATOM 1353 C C . MET A 1 177 ? -34.625 12.098 9.177 1.00 90.25 177 MET A C 1
ATOM 1355 O O . MET A 1 177 ? -34.696 11.301 10.109 1.00 90.25 177 MET A O 1
ATOM 1359 N N . GLN A 1 178 ? -35.052 11.798 7.947 1.00 92.44 178 GLN A N 1
ATOM 1360 C CA . GLN A 1 178 ? -35.635 10.506 7.587 1.00 92.44 178 GLN A CA 1
ATOM 1361 C C . GLN A 1 178 ? -34.629 9.358 7.752 1.00 92.44 178 GLN A C 1
ATOM 1363 O O . GLN A 1 178 ? -34.967 8.329 8.333 1.00 92.44 178 GLN A O 1
ATOM 1368 N N . VAL A 1 179 ? -33.380 9.556 7.316 1.00 92.12 179 VAL A N 1
ATOM 1369 C CA . VAL A 1 179 ? -32.304 8.561 7.457 1.00 92.12 179 VAL A CA 1
ATOM 1370 C C . VAL A 1 179 ? -31.912 8.391 8.918 1.00 92.12 179 VAL A C 1
ATOM 1372 O O . VAL A 1 179 ? -31.787 7.262 9.385 1.00 92.12 179 VAL A O 1
ATOM 1375 N N . SER A 1 180 ? -31.795 9.491 9.671 1.00 91.56 180 SER A N 1
ATOM 1376 C CA . SER A 1 180 ? -31.553 9.435 11.121 1.00 91.56 180 SER A CA 1
ATOM 1377 C C . SER A 1 180 ? -32.642 8.623 11.838 1.00 91.56 180 SER A C 1
ATOM 1379 O O . SER A 1 180 ? -32.335 7.706 12.603 1.00 91.56 180 SER A O 1
ATOM 1381 N N . ALA A 1 181 ? -33.919 8.880 11.539 1.00 90.75 181 ALA A N 1
ATOM 1382 C CA . ALA A 1 181 ? -35.032 8.139 12.126 1.00 90.75 181 ALA A CA 1
ATOM 1383 C C . ALA A 1 181 ? -34.991 6.642 11.772 1.00 90.75 181 ALA A C 1
ATOM 1385 O O . ALA A 1 181 ? -35.133 5.811 12.670 1.00 90.75 181 ALA A O 1
ATOM 1386 N N . ALA A 1 182 ? -34.738 6.293 10.506 1.00 90.31 182 ALA A N 1
ATOM 1387 C CA . ALA A 1 182 ? -34.629 4.903 10.058 1.00 90.31 182 ALA A CA 1
ATOM 1388 C C . ALA A 1 182 ? -33.467 4.160 10.746 1.00 90.31 182 ALA A C 1
ATOM 1390 O O . ALA A 1 182 ? -33.653 3.074 11.298 1.00 90.31 182 ALA A O 1
ATOM 1391 N N . MET A 1 183 ? -32.289 4.786 10.816 1.00 89.81 183 MET A N 1
ATOM 1392 C CA . MET A 1 183 ? -31.108 4.230 11.486 1.00 89.81 183 MET A CA 1
ATOM 1393 C C . MET A 1 183 ? -31.335 4.031 12.991 1.00 89.81 183 MET A C 1
ATOM 1395 O O . MET A 1 183 ? -30.892 3.033 13.556 1.00 89.81 183 MET A O 1
ATOM 1399 N N . ARG A 1 184 ? -32.062 4.941 13.657 1.00 88.50 184 ARG A N 1
ATOM 1400 C CA . ARG A 1 184 ? -32.422 4.809 15.082 1.00 88.50 184 ARG A CA 1
ATOM 1401 C C . ARG A 1 184 ? -33.452 3.713 15.350 1.00 88.50 184 ARG A C 1
ATOM 1403 O O . ARG A 1 184 ? -33.436 3.150 16.442 1.00 88.50 184 ARG A O 1
ATOM 1410 N N . GLN A 1 185 ? -34.357 3.456 14.405 1.00 89.56 185 GLN A N 1
ATOM 1411 C CA . GLN A 1 185 ? -35.369 2.400 14.512 1.00 89.56 185 GLN A CA 1
ATOM 1412 C C . GLN A 1 185 ? -34.769 1.000 14.337 1.00 89.56 185 GLN A C 1
ATOM 1414 O O . GLN A 1 185 ? -35.338 0.023 14.831 1.00 89.56 185 GLN A O 1
ATOM 1419 N N . SER A 1 186 ? -33.609 0.893 13.682 1.00 86.12 186 SER A N 1
ATOM 1420 C CA . SER A 1 186 ? -32.861 -0.357 13.623 1.00 86.12 186 SER A CA 1
ATOM 1421 C C . SER A 1 186 ? -32.445 -0.807 15.027 1.00 86.12 186 SER A C 1
ATOM 1423 O O . SER A 1 186 ? -31.786 -0.081 15.771 1.00 86.12 186 SER A O 1
ATOM 1425 N N . LYS A 1 187 ? -32.811 -2.042 15.387 1.00 82.69 187 LYS A N 1
ATOM 1426 C CA . LYS A 1 187 ? -32.377 -2.690 16.637 1.00 82.69 187 LYS A CA 1
ATOM 1427 C C . LYS A 1 187 ? -30.971 -3.285 16.537 1.00 82.69 187 LYS A C 1
ATOM 1429 O O . LYS A 1 187 ? -30.422 -3.716 17.547 1.00 82.69 187 LYS A O 1
ATOM 1434 N N . ALA A 1 188 ? -30.408 -3.352 15.331 1.00 84.50 188 ALA A N 1
ATOM 1435 C CA . ALA A 1 188 ? -29.079 -3.892 15.110 1.00 84.50 188 ALA A CA 1
ATOM 1436 C C . ALA A 1 188 ? -28.012 -2.841 15.443 1.00 84.50 188 ALA A C 1
ATOM 1438 O O . ALA A 1 188 ? -28.124 -1.683 15.044 1.00 84.50 188 ALA A O 1
ATOM 1439 N N . ASN A 1 189 ? -26.943 -3.267 16.119 1.00 85.44 189 ASN A N 1
ATOM 1440 C CA . ASN A 1 189 ? -25.765 -2.420 16.352 1.00 85.44 189 ASN A CA 1
ATOM 1441 C C . ASN A 1 189 ? -24.977 -2.139 15.067 1.00 85.44 189 ASN A C 1
ATOM 1443 O O . ASN A 1 189 ? -24.163 -1.216 15.033 1.00 85.44 189 ASN A O 1
ATOM 1447 N N . THR A 1 190 ? -25.235 -2.925 14.023 1.00 88.25 190 THR A N 1
ATOM 1448 C CA . THR A 1 190 ? -24.537 -2.869 12.746 1.00 88.25 190 THR A CA 1
ATOM 1449 C C . THR A 1 190 ? -25.555 -2.932 11.612 1.00 88.25 190 THR A C 1
ATOM 1451 O O . THR A 1 190 ? -26.408 -3.820 11.591 1.00 88.25 190 THR A O 1
ATOM 1454 N N . VAL A 1 191 ? -25.487 -1.987 10.677 1.00 91.44 191 VAL A N 1
ATOM 1455 C CA . VAL A 1 191 ? -26.448 -1.827 9.577 1.00 91.44 191 VAL A CA 1
ATOM 1456 C C . VAL A 1 191 ? -25.690 -1.589 8.278 1.00 91.44 191 VAL A C 1
ATOM 1458 O O . VAL A 1 191 ? -24.733 -0.823 8.254 1.00 91.44 191 VAL A O 1
ATOM 1461 N N . ARG A 1 192 ? -26.109 -2.222 7.179 1.00 90.62 192 ARG A N 1
ATOM 1462 C CA . ARG A 1 192 ? -25.557 -1.913 5.853 1.00 90.62 192 ARG A CA 1
ATOM 1463 C C . ARG A 1 192 ? -26.245 -0.690 5.274 1.00 90.62 192 ARG A C 1
ATOM 1465 O O . ARG A 1 192 ? -27.472 -0.597 5.296 1.00 90.62 192 ARG A O 1
ATOM 1472 N N . VAL A 1 193 ? -25.455 0.234 4.754 1.00 92.25 193 VAL A N 1
ATOM 1473 C CA . VAL A 1 193 ? -25.924 1.539 4.300 1.00 92.25 193 VAL A CA 1
ATOM 1474 C C . VAL A 1 193 ? -25.315 1.899 2.959 1.00 92.25 193 VAL A C 1
ATOM 1476 O O . VAL A 1 193 ? -24.169 1.557 2.673 1.00 92.25 193 VAL A O 1
ATOM 1479 N N . LEU A 1 194 ? -26.092 2.606 2.150 1.00 91.44 194 LEU A N 1
ATOM 1480 C CA . LEU A 1 194 ? -25.608 3.252 0.942 1.00 91.44 194 LEU A CA 1
ATOM 1481 C C . LEU A 1 194 ? -25.001 4.595 1.323 1.00 91.44 194 LEU A C 1
ATOM 1483 O O . LEU A 1 194 ? -25.623 5.389 2.042 1.00 91.44 194 LEU A O 1
ATOM 1487 N N . VAL A 1 195 ? -23.771 4.821 0.872 1.00 91.88 195 VAL A N 1
ATOM 1488 C CA . VAL A 1 195 ? -23.016 6.029 1.197 1.00 91.88 195 VAL A CA 1
ATOM 1489 C C . VAL A 1 195 ? -22.634 6.804 -0.055 1.00 91.88 195 VAL A C 1
ATOM 1491 O O . VAL A 1 195 ? -22.549 6.251 -1.142 1.00 91.88 195 VAL A O 1
ATOM 1494 N N . GLU A 1 196 ? -22.403 8.098 0.105 1.00 92.12 196 GLU A N 1
ATOM 1495 C CA . GLU A 1 196 ? -21.884 8.986 -0.934 1.00 92.12 196 GLU A CA 1
ATOM 1496 C C . GLU A 1 196 ? -20.774 9.848 -0.328 1.00 92.12 196 GLU A C 1
ATOM 1498 O O . GLU A 1 196 ? -20.849 10.231 0.842 1.00 92.12 196 GLU A O 1
ATOM 1503 N N . TRP A 1 197 ? -19.723 10.152 -1.088 1.00 91.06 197 TRP A N 1
ATOM 1504 C CA . TRP A 1 197 ? -18.677 11.049 -0.608 1.00 91.06 197 TRP A CA 1
ATOM 1505 C C . TRP A 1 197 ? -19.146 12.506 -0.672 1.00 91.06 197 TRP A C 1
ATOM 1507 O O . TRP A 1 197 ? -19.400 13.056 -1.742 1.00 91.06 197 TRP A O 1
ATOM 1517 N N . ALA A 1 198 ? -19.234 13.169 0.480 1.00 88.81 198 ALA A N 1
ATOM 1518 C CA . ALA A 1 198 ? -19.548 14.587 0.552 1.00 88.81 198 ALA A CA 1
ATOM 1519 C C . ALA A 1 198 ? -18.250 15.408 0.493 1.00 88.81 198 ALA A C 1
ATOM 1521 O O . ALA A 1 198 ? -17.690 15.785 1.528 1.00 88.81 198 ALA A O 1
ATOM 1522 N N . GLY A 1 199 ? -17.793 15.725 -0.724 1.00 84.06 199 GLY A N 1
ATOM 1523 C CA . GLY A 1 199 ? -16.535 16.449 -0.960 1.00 84.06 199 GLY A CA 1
ATOM 1524 C C . GLY A 1 199 ? -16.415 17.774 -0.193 1.00 84.06 199 GLY A C 1
ATOM 1525 O O . GLY A 1 199 ? -15.351 18.089 0.330 1.00 84.06 199 GLY A O 1
ATOM 1526 N N . GLY A 1 200 ? -17.522 18.503 -0.003 1.00 82.56 200 GLY A N 1
ATOM 1527 C CA . GLY A 1 200 ? -17.534 19.755 0.770 1.00 82.56 200 GLY A CA 1
ATOM 1528 C C . GLY A 1 200 ? -17.202 19.606 2.264 1.00 82.56 200 GLY A C 1
ATOM 1529 O O . GLY A 1 200 ? -16.853 20.591 2.908 1.00 82.56 200 GLY A O 1
ATOM 1530 N N . PHE A 1 201 ? -17.297 18.394 2.820 1.00 82.69 201 PHE A N 1
ATOM 1531 C CA . PHE A 1 201 ? -16.980 18.100 4.223 1.00 82.69 201 PHE A CA 1
ATOM 1532 C C . PHE A 1 201 ? -15.824 17.106 4.387 1.00 82.69 201 PHE A C 1
ATOM 1534 O O . PHE A 1 201 ? -15.406 16.867 5.521 1.00 82.69 201 PHE A O 1
ATOM 1541 N N . GLY A 1 202 ? -15.338 16.509 3.291 1.00 85.19 202 GLY A N 1
ATOM 1542 C CA . GLY A 1 202 ? -14.331 15.448 3.315 1.00 85.19 202 GLY A CA 1
ATOM 1543 C C . GLY A 1 202 ? -14.776 14.225 4.122 1.00 85.19 202 GLY A C 1
ATOM 1544 O O . GLY A 1 202 ? -13.990 13.683 4.899 1.00 85.19 202 GLY A O 1
ATOM 1545 N N . LYS A 1 203 ? -16.061 13.850 4.029 1.00 90.50 203 LYS A N 1
ATOM 1546 C CA . LYS A 1 203 ? -16.662 12.752 4.804 1.00 90.50 203 LYS A CA 1
ATOM 1547 C C . LYS A 1 203 ? -17.663 11.954 3.980 1.00 90.50 203 LYS A C 1
ATOM 1549 O O . LYS A 1 203 ? -18.316 12.490 3.091 1.00 90.50 203 LYS A O 1
ATOM 1554 N N . TRP A 1 204 ? -17.847 10.695 4.361 1.00 92.12 204 TRP A N 1
ATOM 1555 C CA . TRP A 1 204 ? -18.894 9.825 3.830 1.00 92.12 204 TRP A CA 1
ATOM 1556 C C . TRP A 1 204 ? -20.259 10.166 4.436 1.00 92.12 204 TRP A C 1
ATOM 1558 O O . TRP A 1 204 ? -20.414 10.213 5.658 1.00 92.12 204 TRP A O 1
ATOM 1568 N N . GLU A 1 205 ? -21.254 10.390 3.585 1.00 92.94 205 GLU A N 1
ATOM 1569 C CA . GLU A 1 205 ? -22.644 10.666 3.941 1.00 92.94 205 GLU A CA 1
ATOM 1570 C C . GLU A 1 205 ? -23.506 9.414 3.750 1.00 92.94 205 GLU A C 1
ATOM 1572 O O . GLU A 1 205 ? -23.443 8.777 2.704 1.00 92.94 205 GLU A O 1
ATOM 1577 N N . ILE A 1 206 ? -24.336 9.070 4.738 1.00 94.00 206 ILE A N 1
ATOM 1578 C CA . ILE A 1 206 ? -25.314 7.981 4.622 1.00 94.00 206 ILE A CA 1
ATOM 1579 C C . ILE A 1 206 ? -26.562 8.507 3.914 1.00 94.00 206 ILE A C 1
ATOM 1581 O O . ILE A 1 206 ? -27.223 9.418 4.421 1.00 94.00 206 ILE A O 1
ATOM 1585 N N . LYS A 1 207 ? -26.912 7.897 2.779 1.00 92.94 207 LYS A N 1
ATOM 1586 C CA . LYS A 1 207 ? -28.112 8.244 2.005 1.00 92.94 207 LYS A CA 1
ATOM 1587 C C . LYS A 1 207 ? -29.320 7.412 2.374 1.00 92.94 207 LYS A C 1
ATOM 1589 O O . LYS A 1 207 ? -30.405 7.963 2.514 1.00 92.94 207 LYS A O 1
ATOM 1594 N N . GLU A 1 208 ? -29.137 6.109 2.542 1.00 91.50 208 GLU A N 1
ATOM 1595 C CA . GLU A 1 208 ? -30.225 5.188 2.865 1.00 91.50 208 GLU A CA 1
ATOM 1596 C C . GLU A 1 208 ? -29.702 3.850 3.404 1.00 91.50 208 GLU A C 1
ATOM 1598 O O . GLU A 1 208 ? -28.506 3.553 3.357 1.00 91.50 208 GLU A O 1
ATOM 1603 N N . MET A 1 209 ? -30.608 3.036 3.949 1.00 88.88 209 MET A N 1
ATOM 1604 C CA . MET A 1 209 ? -30.296 1.669 4.365 1.00 88.88 209 MET A CA 1
ATOM 1605 C C . MET A 1 209 ? -30.245 0.759 3.136 1.00 88.88 209 MET A C 1
ATOM 1607 O O . MET A 1 209 ? -31.157 0.771 2.314 1.00 88.88 209 MET A O 1
ATOM 1611 N N . ALA A 1 210 ? -29.191 -0.046 3.019 1.00 87.75 210 ALA A N 1
ATOM 1612 C CA . ALA A 1 210 ? -29.028 -0.950 1.889 1.00 87.75 210 ALA A CA 1
ATOM 1613 C C . ALA A 1 210 ? -29.961 -2.169 2.012 1.00 87.75 210 ALA A C 1
ATOM 1615 O O . ALA A 1 210 ? -30.232 -2.654 3.115 1.00 87.75 210 ALA A O 1
ATOM 1616 N N . ALA A 1 211 ? -30.411 -2.706 0.874 1.00 80.56 211 ALA A N 1
ATOM 1617 C CA . ALA A 1 211 ? -31.181 -3.946 0.838 1.00 80.56 211 ALA A CA 1
ATOM 1618 C C . ALA A 1 211 ? -30.369 -5.138 1.387 1.00 80.56 211 ALA A C 1
ATOM 1620 O O . ALA A 1 211 ? -29.141 -5.203 1.256 1.00 80.56 211 ALA A O 1
ATOM 1621 N N . ALA A 1 212 ? -31.061 -6.106 1.996 1.00 69.25 212 ALA A N 1
ATOM 1622 C CA . ALA A 1 212 ? -30.430 -7.308 2.532 1.00 69.25 212 ALA A CA 1
ATOM 1623 C C . ALA A 1 212 ? -29.689 -8.069 1.417 1.00 69.25 212 ALA A C 1
ATOM 1625 O O . ALA A 1 212 ? -30.286 -8.444 0.413 1.00 69.25 212 ALA A O 1
ATOM 1626 N N . GLY A 1 213 ? -28.382 -8.283 1.595 1.00 65.25 213 GLY A N 1
ATOM 1627 C CA . GLY A 1 213 ? -27.531 -8.965 0.612 1.00 65.25 213 GLY A CA 1
ATOM 1628 C C . GLY A 1 213 ? -26.715 -8.043 -0.297 1.00 65.25 213 GLY A C 1
ATOM 1629 O O . GLY A 1 213 ? -25.840 -8.540 -0.996 1.00 65.25 213 GLY A O 1
ATOM 1630 N N . ALA A 1 214 ? -26.908 -6.722 -0.242 1.00 67.94 214 ALA A N 1
ATOM 1631 C CA . ALA A 1 214 ? -26.041 -5.797 -0.964 1.00 67.94 214 ALA A CA 1
ATOM 1632 C C . ALA A 1 214 ? -24.597 -5.881 -0.428 1.00 67.94 214 ALA A C 1
ATOM 1634 O O . ALA A 1 214 ? -24.361 -5.827 0.788 1.00 67.94 214 ALA A O 1
ATOM 1635 N N . THR A 1 215 ? -23.644 -6.041 -1.344 1.00 61.34 215 THR A N 1
ATOM 1636 C CA . THR A 1 215 ? -22.199 -6.091 -1.090 1.00 61.34 215 THR A CA 1
ATOM 1637 C C . THR A 1 215 ? -21.503 -5.202 -2.106 1.00 61.34 215 THR A C 1
ATOM 1639 O O . THR A 1 215 ? -21.683 -5.399 -3.305 1.00 61.34 215 THR A O 1
ATOM 1642 N N . ALA A 1 216 ? -20.714 -4.241 -1.632 1.00 61.88 216 ALA A N 1
ATOM 1643 C CA . ALA A 1 216 ? -19.858 -3.419 -2.477 1.00 61.88 216 ALA A CA 1
ATOM 1644 C C . ALA A 1 216 ? -18.391 -3.776 -2.229 1.00 61.88 216 ALA A C 1
ATOM 1646 O O . ALA A 1 216 ? -17.999 -4.065 -1.095 1.00 61.88 216 ALA A O 1
ATOM 1647 N N . ALA A 1 217 ? -17.598 -3.766 -3.298 1.00 61.34 217 ALA A N 1
ATOM 1648 C CA . ALA A 1 217 ? -16.159 -3.979 -3.231 1.00 61.34 217 ALA A CA 1
ATOM 1649 C C . ALA A 1 217 ? -15.470 -2.740 -2.645 1.00 61.34 217 ALA A C 1
ATOM 1651 O O . ALA A 1 217 ? -15.866 -1.615 -2.933 1.00 61.34 217 ALA A O 1
ATOM 1652 N N . HIS A 1 218 ? -14.402 -2.916 -1.866 1.00 65.06 218 HIS A N 1
ATOM 1653 C CA . HIS A 1 218 ? -13.649 -1.794 -1.293 1.00 65.06 218 HIS A CA 1
ATOM 1654 C C . HIS A 1 218 ? -13.151 -0.778 -2.344 1.00 65.06 218 HIS A C 1
ATOM 1656 O O . HIS A 1 218 ? -13.064 0.416 -2.059 1.00 65.06 218 HIS A O 1
ATOM 1662 N N . SER A 1 219 ? -12.912 -1.222 -3.582 1.00 64.19 219 SER A N 1
ATOM 1663 C CA . SER A 1 219 ? -12.517 -0.364 -4.704 1.00 64.19 219 SER A CA 1
ATOM 1664 C C . SER A 1 219 ? -13.547 0.719 -5.058 1.00 64.19 219 SER A C 1
ATOM 1666 O O . SER A 1 219 ? -13.143 1.804 -5.469 1.00 64.19 219 SER A O 1
ATOM 1668 N N . SER A 1 220 ? -14.851 0.496 -4.830 1.00 66.38 220 SER A N 1
ATOM 1669 C CA . SER A 1 220 ? -15.895 1.478 -5.173 1.00 66.38 220 SER A CA 1
ATOM 1670 C C . SER A 1 220 ? -15.840 2.745 -4.312 1.00 66.38 220 SER A C 1
ATOM 1672 O O . SER A 1 220 ? -16.370 3.783 -4.698 1.00 66.38 220 SER A O 1
ATOM 1674 N N . PHE A 1 221 ? -15.202 2.685 -3.138 1.00 70.50 221 PHE A N 1
ATOM 1675 C CA . PHE A 1 221 ? -15.060 3.845 -2.253 1.00 70.50 221 PHE A CA 1
ATOM 1676 C C . PHE A 1 221 ? -13.959 4.804 -2.713 1.00 70.50 221 PHE A C 1
ATOM 1678 O O . PHE A 1 221 ? -14.086 6.009 -2.533 1.00 70.50 221 PHE A O 1
ATOM 1685 N N . PHE A 1 222 ? -12.885 4.301 -3.324 1.00 69.06 222 PHE A N 1
ATOM 1686 C CA . PHE A 1 222 ? -11.785 5.160 -3.772 1.00 69.06 222 PHE A CA 1
ATOM 1687 C C . PHE A 1 222 ? -12.111 5.905 -5.060 1.00 69.06 222 PHE A C 1
ATOM 1689 O O . PHE A 1 222 ? -11.654 7.028 -5.239 1.00 69.06 222 PHE A O 1
ATOM 1696 N N . GLU A 1 223 ? -12.915 5.312 -5.944 1.00 67.62 223 GLU A N 1
ATOM 1697 C CA . GLU A 1 223 ? -13.414 6.016 -7.128 1.00 67.62 223 GLU A CA 1
ATOM 1698 C C . GLU A 1 223 ? -14.401 7.120 -6.748 1.00 67.62 223 GLU A C 1
ATOM 1700 O O . GLU A 1 223 ? -14.293 8.227 -7.262 1.00 67.62 223 GLU A O 1
ATOM 1705 N N . ALA A 1 224 ? -15.308 6.855 -5.802 1.00 63.84 224 ALA A N 1
ATOM 1706 C CA . ALA A 1 224 ? -16.308 7.831 -5.373 1.00 63.84 224 ALA A CA 1
ATOM 1707 C C . ALA A 1 224 ? -15.737 8.989 -4.529 1.00 63.84 224 ALA A C 1
ATOM 1709 O O . ALA A 1 224 ? -16.417 9.997 -4.362 1.00 63.84 224 ALA A O 1
ATOM 1710 N N . ALA A 1 225 ? -14.526 8.851 -3.977 1.00 59.38 225 ALA A N 1
ATOM 1711 C CA . ALA A 1 225 ? -13.880 9.883 -3.161 1.00 59.38 225 ALA A CA 1
ATOM 1712 C C . ALA A 1 225 ? -12.982 10.860 -3.950 1.00 59.38 225 ALA A C 1
ATOM 1714 O O . ALA A 1 225 ? -12.475 11.812 -3.348 1.00 59.38 225 ALA A O 1
ATOM 1715 N N . LYS A 1 226 ? -12.765 10.617 -5.252 1.00 59.06 226 LYS A N 1
ATOM 1716 C CA . LYS A 1 226 ? -12.050 11.528 -6.164 1.00 59.06 226 LYS A CA 1
ATOM 1717 C C . LYS A 1 226 ? -12.929 12.710 -6.562 1.00 59.06 226 LYS A C 1
ATOM 1719 O O . LYS A 1 226 ? -12.369 13.825 -6.637 1.00 59.06 226 LYS A O 1
#

Foldseek 3Di:
DDWQFDCCCVPPQQADWDWDWDADPVQLEIATEWTQAGSNRGDQQPFFGVVRLVVVVVCCVPGGPDDCVVSVNRHYYYDPDDDPVPDDDPDDDPCVVDSDRNDDGDDDDPDDDPPPPVPVVVVVPPDDDDPPPPDDPDPPFPLDQAKWKWADDPDQPWTWTAAPVRHTQGTEDEDDPVQSVVVVPDPDRIFIFGWAQPQVVRHIYTDHGDDPPDHHDPVNVVVRSD